Protein AF-A0AAV6HAF2-F1 (afdb_monomer)

Structure (mmCIF, N/CA/C/O backbone):
data_AF-A0AAV6HAF2-F1
#
_entry.id   AF-A0AAV6HAF2-F1
#
loop_
_atom_site.group_PDB
_atom_site.id
_atom_site.type_symbol
_atom_site.label_atom_id
_atom_site.label_alt_id
_atom_site.label_comp_id
_atom_site.label_asym_id
_atom_site.label_entity_id
_atom_site.label_seq_id
_atom_site.pdbx_PDB_ins_code
_atom_site.Cartn_x
_atom_site.Cartn_y
_atom_site.Cartn_z
_atom_site.occupancy
_atom_site.B_iso_or_equiv
_atom_site.auth_seq_id
_atom_site.auth_comp_id
_atom_site.auth_asym_id
_atom_site.auth_atom_id
_atom_site.pdbx_PDB_model_num
ATOM 1 N N . MET A 1 1 ? -21.693 -8.501 16.197 1.00 57.84 1 MET A N 1
ATOM 2 C CA . MET A 1 1 ? -21.406 -9.180 17.481 1.00 57.84 1 MET A CA 1
ATOM 3 C C . MET A 1 1 ? -19.953 -9.040 17.949 1.00 57.84 1 MET A C 1
ATOM 5 O O . MET A 1 1 ? -19.766 -8.940 19.148 1.00 57.84 1 MET A O 1
ATOM 9 N N . LEU A 1 2 ? -18.939 -8.968 17.073 1.00 64.50 2 LEU A N 1
ATOM 10 C CA . LEU A 1 2 ? -17.519 -8.949 17.490 1.00 64.50 2 LEU A CA 1
ATOM 11 C C . LEU A 1 2 ? -17.068 -7.697 18.272 1.00 64.50 2 LEU A C 1
ATOM 13 O O . LEU A 1 2 ? -16.241 -7.810 19.166 1.00 64.50 2 LEU A O 1
ATOM 17 N N . VAL A 1 3 ? -17.626 -6.519 17.975 1.00 71.56 3 VAL A N 1
ATOM 18 C CA . VAL A 1 3 ? -17.239 -5.243 18.618 1.00 71.56 3 VAL A CA 1
ATOM 19 C C . VAL A 1 3 ? -17.593 -5.198 20.114 1.00 71.56 3 VAL A C 1
ATOM 21 O O . VAL A 1 3 ? -16.895 -4.571 20.899 1.00 71.56 3 VAL A O 1
ATOM 24 N N . LEU A 1 4 ? -18.644 -5.905 20.536 1.00 71.44 4 LEU A N 1
ATOM 25 C CA . LEU A 1 4 ? -19.104 -5.883 21.930 1.00 71.44 4 LEU A CA 1
ATOM 26 C C . LEU A 1 4 ? -18.251 -6.754 22.864 1.00 71.44 4 LEU A C 1
ATOM 28 O O . LEU A 1 4 ? -18.371 -6.640 24.079 1.00 71.44 4 LEU A O 1
ATOM 32 N N . ASN A 1 5 ? -17.373 -7.602 22.316 1.00 75.94 5 ASN A N 1
ATOM 33 C CA . ASN A 1 5 ? -16.454 -8.418 23.115 1.00 75.94 5 ASN A CA 1
ATOM 34 C C . ASN A 1 5 ? -15.364 -7.586 23.807 1.00 75.94 5 ASN A C 1
ATOM 36 O O . ASN A 1 5 ? -14.731 -8.083 24.729 1.00 75.94 5 ASN A O 1
ATOM 40 N N . PHE A 1 6 ? -15.171 -6.332 23.391 1.00 67.62 6 PHE A N 1
ATOM 41 C CA . PHE A 1 6 ? -14.259 -5.389 24.041 1.00 67.62 6 PHE A CA 1
ATOM 42 C C . PHE A 1 6 ? -14.881 -4.707 25.270 1.00 67.62 6 PHE A C 1
ATOM 44 O O . PHE A 1 6 ? -14.240 -3.872 25.897 1.00 67.62 6 PHE A O 1
ATOM 51 N N . MET A 1 7 ? -16.138 -5.021 25.610 1.00 70.88 7 MET A N 1
ATOM 52 C CA . MET A 1 7 ? -16.901 -4.315 26.640 1.00 70.88 7 MET A CA 1
ATOM 53 C C . MET A 1 7 ? -17.197 -5.196 27.855 1.00 70.88 7 MET A C 1
ATOM 55 O O . MET A 1 7 ? -17.328 -6.416 27.752 1.00 70.88 7 MET A O 1
ATOM 59 N N . VAL A 1 8 ? -17.358 -4.552 29.014 1.00 71.19 8 VAL A N 1
ATOM 60 C CA . VAL A 1 8 ? -17.823 -5.200 30.249 1.00 71.19 8 VAL A CA 1
ATOM 61 C C . VAL A 1 8 ? -19.249 -5.733 30.055 1.00 71.19 8 VAL A C 1
ATOM 63 O O . VAL A 1 8 ? -20.060 -5.112 29.367 1.00 71.19 8 VAL A O 1
ATOM 66 N N . ILE A 1 9 ? -19.553 -6.877 30.678 1.00 70.44 9 ILE A N 1
ATOM 67 C CA . ILE A 1 9 ? -20.767 -7.688 30.453 1.00 70.44 9 ILE A CA 1
ATOM 68 C C . ILE A 1 9 ? -22.066 -6.863 30.495 1.00 70.44 9 ILE A C 1
ATOM 70 O O . ILE A 1 9 ? -22.847 -6.939 29.553 1.00 70.44 9 ILE A O 1
ATOM 74 N N . GLN A 1 10 ? -22.266 -6.015 31.511 1.00 68.69 10 GLN A N 1
ATOM 75 C CA . GLN A 1 10 ? -23.487 -5.194 31.631 1.00 68.69 10 GLN A CA 1
ATOM 76 C C . GLN A 1 10 ? -23.682 -4.236 30.445 1.00 68.69 10 GLN A C 1
ATOM 78 O O . GLN A 1 10 ? -24.750 -4.152 29.853 1.00 68.69 10 GLN A O 1
ATOM 83 N N . VAL A 1 11 ? -22.614 -3.549 30.042 1.00 75.69 11 VAL A N 1
ATOM 84 C CA . VAL A 1 11 ? -22.628 -2.582 28.931 1.00 75.69 11 VAL A CA 1
ATOM 85 C C . VAL A 1 11 ? -22.895 -3.279 27.600 1.00 75.69 11 VAL A C 1
ATOM 87 O O . VAL A 1 11 ? -23.544 -2.742 26.699 1.00 75.69 11 VAL A O 1
ATOM 90 N N . ARG A 1 12 ? -22.362 -4.494 27.477 1.00 81.94 12 ARG A N 1
ATOM 91 C CA . ARG A 1 12 ? -22.533 -5.346 26.312 1.00 81.94 12 ARG A CA 1
ATOM 92 C C . ARG A 1 12 ? -23.990 -5.765 26.130 1.00 81.94 12 ARG A C 1
ATOM 94 O O . ARG A 1 12 ? -24.447 -5.727 24.993 1.00 81.94 12 ARG A O 1
ATOM 101 N N . GLU A 1 13 ? -24.705 -6.142 27.186 1.00 82.56 13 GLU A N 1
ATOM 102 C CA . GLU A 1 13 ? -26.113 -6.567 27.100 1.00 82.56 13 GLU A CA 1
ATOM 103 C C . GLU A 1 13 ? -27.035 -5.425 26.641 1.00 82.56 13 GLU A C 1
ATOM 105 O O . GLU A 1 13 ? -27.839 -5.606 25.716 1.00 82.56 13 GLU A O 1
ATOM 110 N N . ASP A 1 14 ? -26.837 -4.224 27.192 1.00 81.31 14 ASP A N 1
ATOM 111 C CA . ASP A 1 14 ? -27.575 -3.016 26.802 1.00 81.31 14 ASP A CA 1
ATOM 112 C C . ASP A 1 14 ? -27.369 -2.685 25.318 1.00 81.31 14 ASP A C 1
ATOM 114 O O . ASP A 1 14 ? -28.322 -2.499 24.551 1.00 81.31 14 ASP A O 1
ATOM 118 N N . LEU A 1 15 ? -26.107 -2.647 24.882 1.00 85.06 15 LEU A N 1
ATOM 119 C CA . LEU A 1 15 ? -25.770 -2.362 23.490 1.00 85.06 15 LEU A CA 1
ATOM 120 C C . LEU A 1 15 ? -26.205 -3.487 22.551 1.00 85.06 15 LEU A C 1
ATOM 122 O O . LEU A 1 15 ? -26.597 -3.211 21.419 1.00 85.06 15 LEU A O 1
ATOM 126 N N . GLN A 1 16 ? -26.176 -4.743 22.995 1.00 87.12 16 GLN A N 1
ATOM 127 C CA . GLN A 1 16 ? -26.614 -5.884 22.197 1.00 87.12 16 GLN A CA 1
ATOM 128 C C . GLN A 1 16 ? -28.112 -5.811 21.901 1.00 87.12 16 GLN A C 1
ATOM 130 O O . GLN A 1 16 ? -28.500 -6.007 20.750 1.00 87.12 16 GLN A O 1
ATOM 135 N N . THR A 1 17 ? -28.929 -5.460 22.893 1.00 86.62 17 THR A N 1
ATOM 136 C CA . THR A 1 17 ? -30.373 -5.256 22.715 1.00 86.62 17 THR A CA 1
ATOM 137 C C . THR A 1 17 ? -30.645 -4.107 21.742 1.00 86.62 17 THR A C 1
ATOM 139 O O . THR A 1 17 ? -31.400 -4.259 20.785 1.00 86.62 17 THR A O 1
ATOM 142 N N . GLN A 1 18 ? -29.949 -2.976 21.893 1.00 82.75 18 GLN A N 1
ATOM 143 C CA . GLN A 1 18 ? -30.112 -1.836 20.982 1.00 82.75 18 GLN A CA 1
ATOM 144 C C . GLN A 1 18 ? -29.616 -2.119 19.558 1.00 82.75 18 GLN A C 1
ATOM 146 O O . GLN A 1 18 ? -30.191 -1.641 18.579 1.00 8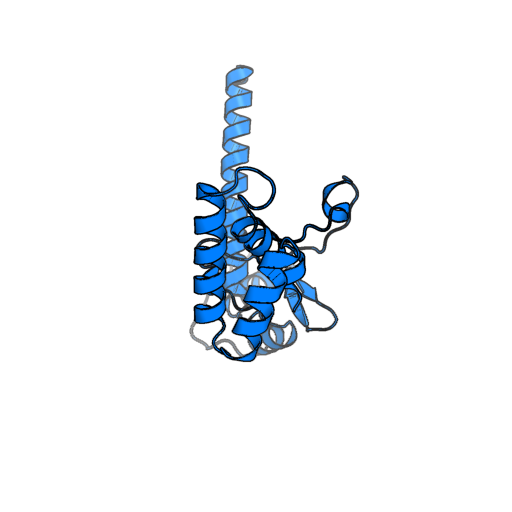2.75 18 GLN A O 1
ATOM 151 N N . PHE A 1 19 ? -28.555 -2.912 19.410 1.00 90.19 19 PHE A N 1
ATOM 152 C CA . PHE A 1 19 ? -28.040 -3.293 18.098 1.00 90.19 19 PHE A CA 1
ATOM 153 C C . PHE A 1 19 ? -28.961 -4.292 17.390 1.00 90.19 19 PHE A C 1
ATOM 155 O O . PHE A 1 19 ? -28.872 -4.408 16.170 1.00 90.19 19 PHE A O 1
ATOM 162 N N . GLN A 1 20 ? -29.854 -4.993 18.096 1.00 88.50 20 GLN A N 1
ATOM 163 C CA . GLN A 1 20 ? -30.886 -5.810 17.449 1.00 88.50 20 GLN A CA 1
ATOM 164 C C . GLN A 1 20 ? -31.951 -4.939 16.766 1.00 88.50 20 GLN A C 1
ATOM 166 O O . GLN A 1 20 ? -32.404 -5.293 15.678 1.00 88.50 20 GLN A O 1
ATOM 171 N N . SER A 1 21 ? -32.307 -3.789 17.352 1.00 90.06 21 SER A N 1
ATOM 172 C CA . SER A 1 21 ? -33.340 -2.895 16.811 1.00 90.06 21 SER A CA 1
ATOM 173 C C . SER A 1 21 ? -32.817 -1.892 15.777 1.00 90.06 21 SER A C 1
ATOM 175 O O . SER A 1 21 ? -33.454 -1.677 14.749 1.00 90.06 21 SER A O 1
ATOM 177 N N . GLU A 1 22 ? -31.661 -1.268 16.012 1.00 92.19 22 GLU A N 1
ATOM 178 C CA . GLU A 1 22 ? -31.062 -0.307 15.075 1.00 92.19 22 GLU A CA 1
ATOM 179 C C . GLU A 1 22 ? -30.178 -1.051 14.073 1.00 92.19 22 GLU A C 1
ATOM 181 O O . GLU A 1 22 ? -29.330 -1.823 14.504 1.00 92.19 22 GLU A O 1
ATOM 186 N N . LYS A 1 23 ? -30.325 -0.826 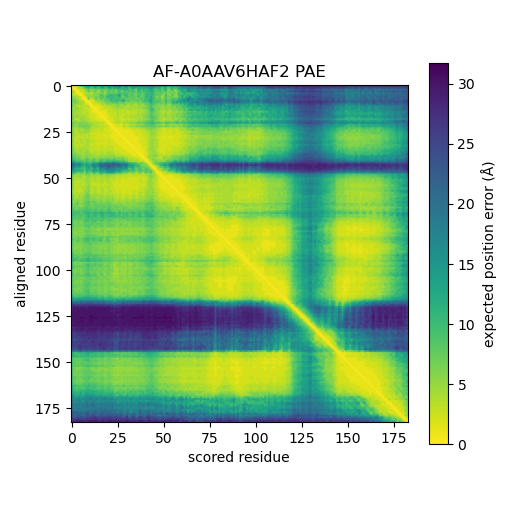12.759 1.00 91.12 23 LYS A N 1
ATOM 187 C CA . LYS A 1 23 ? -29.528 -1.491 11.702 1.00 91.12 23 LYS A CA 1
ATOM 188 C C . LYS A 1 23 ? -28.423 -0.609 11.117 1.00 91.12 23 LYS A C 1
ATOM 190 O O . LYS A 1 23 ? -27.465 -1.143 10.562 1.00 91.12 23 LYS A O 1
ATOM 195 N N . ASN A 1 24 ? -28.524 0.712 11.248 1.00 94.62 24 ASN A N 1
ATOM 196 C CA . ASN A 1 24 ? -27.570 1.662 10.689 1.00 94.62 24 ASN A CA 1
ATOM 197 C C . ASN A 1 24 ? -26.232 1.635 11.470 1.00 94.62 24 ASN A C 1
ATOM 199 O O . ASN A 1 24 ? -26.223 1.935 12.670 1.00 94.62 24 ASN A O 1
ATOM 203 N N . PRO A 1 25 ? -25.091 1.321 10.821 1.00 92.06 25 PRO A N 1
ATOM 204 C CA . PRO A 1 25 ? -23.794 1.228 11.496 1.00 92.06 25 PRO A CA 1
ATOM 205 C C . PRO A 1 25 ? -23.331 2.539 12.138 1.00 92.06 25 PRO A C 1
ATOM 207 O O . PRO A 1 25 ? -22.800 2.511 13.246 1.00 92.06 25 PRO A O 1
ATOM 210 N N . GLN A 1 26 ? -23.583 3.683 11.495 1.00 94.25 26 GLN A N 1
ATOM 211 C CA . GLN A 1 26 ? -23.203 4.996 12.020 1.00 94.25 26 GLN A CA 1
ATOM 212 C C . GLN A 1 26 ? -23.959 5.315 13.312 1.00 94.25 26 GLN A C 1
ATOM 214 O O . GLN A 1 26 ? -23.363 5.761 14.290 1.00 94.25 26 GLN A O 1
ATOM 219 N N . LYS A 1 27 ? -25.269 5.039 13.354 1.00 94.50 27 LYS A N 1
ATOM 220 C CA . LYS A 1 27 ? -26.077 5.232 14.568 1.00 94.50 27 LYS A CA 1
ATOM 221 C C . LYS A 1 27 ? -25.622 4.314 15.703 1.00 94.50 27 LYS A C 1
ATOM 223 O O . LYS A 1 27 ? -25.486 4.773 16.837 1.00 94.50 27 LYS A O 1
ATOM 228 N N . ARG A 1 28 ? -25.322 3.044 15.397 1.00 92.75 28 ARG A N 1
ATOM 229 C CA . ARG A 1 28 ? -24.747 2.089 16.362 1.00 92.75 28 ARG A CA 1
ATOM 230 C C . ARG A 1 28 ? -23.407 2.577 16.918 1.00 92.75 28 ARG A C 1
ATOM 232 O O . ARG A 1 28 ? -23.194 2.511 18.126 1.00 92.75 28 ARG A O 1
ATOM 239 N N . TRP A 1 29 ? -22.529 3.088 16.054 1.00 92.44 29 TRP A N 1
ATOM 240 C CA . TRP A 1 29 ? -21.224 3.620 16.443 1.00 92.44 29 TRP A CA 1
ATOM 241 C C . TRP A 1 29 ? -21.346 4.860 17.329 1.00 92.44 29 TRP A C 1
ATOM 243 O O . TRP A 1 29 ? -20.777 4.895 18.416 1.00 92.44 29 TRP A O 1
ATOM 253 N N . ASN A 1 30 ? -22.164 5.836 16.927 1.00 93.12 30 ASN A N 1
ATOM 254 C CA . ASN A 1 30 ? -22.400 7.047 17.713 1.00 93.12 30 ASN A CA 1
ATOM 255 C C . ASN A 1 30 ? -22.909 6.704 19.121 1.00 93.12 30 ASN A C 1
ATOM 257 O O . ASN A 1 30 ? -22.431 7.263 20.107 1.00 93.12 30 ASN A O 1
ATOM 261 N N . ARG A 1 31 ? -23.829 5.735 19.225 1.00 90.19 31 ARG A N 1
ATOM 262 C CA . ARG A 1 31 ? -24.341 5.257 20.513 1.00 90.19 31 ARG A CA 1
ATOM 263 C C . ARG A 1 31 ? -23.251 4.614 21.369 1.00 90.19 31 ARG A C 1
ATOM 265 O O . ARG A 1 31 ? -23.176 4.916 22.558 1.00 90.19 31 ARG A O 1
ATOM 272 N N . LEU A 1 32 ? -22.412 3.762 20.778 1.00 89.56 32 LEU A N 1
ATOM 273 C CA . LEU A 1 32 ? -21.264 3.166 21.464 1.00 89.56 32 LEU A CA 1
ATOM 274 C C . LEU A 1 32 ? -20.343 4.256 22.023 1.00 89.56 32 LEU A C 1
ATOM 276 O O . LEU A 1 32 ? -20.013 4.218 23.207 1.00 89.56 32 LEU A O 1
ATOM 280 N N . CYS A 1 33 ? -20.003 5.266 21.218 1.00 89.69 33 CYS A N 1
ATOM 281 C CA . CYS A 1 33 ? -19.182 6.393 21.660 1.00 89.69 33 CYS A CA 1
ATOM 282 C C . CYS A 1 33 ? -19.822 7.154 22.829 1.00 89.69 33 CYS A C 1
ATOM 284 O O . CYS A 1 33 ? -19.126 7.470 23.792 1.00 89.69 33 CYS A O 1
ATOM 286 N N . SER A 1 34 ? -21.139 7.397 22.802 1.00 89.69 34 SER A N 1
ATOM 287 C CA . SER A 1 34 ? -21.844 8.044 23.919 1.00 89.69 34 SER A CA 1
ATOM 288 C C . SER A 1 34 ? -21.778 7.223 25.209 1.00 89.69 34 SER A C 1
ATOM 290 O O . SER A 1 34 ? -21.558 7.782 26.281 1.00 89.69 34 SER A O 1
ATOM 292 N N . VAL A 1 35 ? -21.943 5.899 25.119 1.00 87.12 35 VAL A N 1
ATOM 293 C CA . VAL A 1 35 ? -21.853 4.995 26.277 1.00 87.12 35 VAL A CA 1
ATOM 294 C C . VAL A 1 35 ? -20.434 4.978 26.849 1.00 87.12 35 VAL A C 1
ATOM 296 O O . VAL A 1 35 ? -20.263 5.130 28.059 1.00 87.12 35 VAL A O 1
ATOM 299 N N . VAL A 1 36 ? -19.416 4.874 25.990 1.00 86.31 36 VAL A N 1
ATOM 300 C CA . VAL A 1 36 ? -18.003 4.947 26.397 1.00 86.31 36 VAL A CA 1
ATOM 301 C C . VAL A 1 36 ? -17.700 6.300 27.046 1.00 86.31 36 VAL A C 1
ATOM 303 O O . VAL A 1 36 ? -17.086 6.348 28.109 1.00 86.31 36 VAL A O 1
ATOM 306 N N . GLN A 1 37 ? -18.172 7.409 26.471 1.00 86.00 37 GLN A N 1
ATOM 307 C CA . GLN A 1 37 ? -17.974 8.747 27.029 1.00 86.00 37 GLN A CA 1
ATOM 308 C C . GLN A 1 37 ? -18.632 8.912 28.400 1.00 86.00 37 GLN A C 1
ATOM 310 O O . GLN A 1 37 ? -18.004 9.448 29.310 1.00 86.00 37 GLN A O 1
ATOM 315 N N . HIS A 1 38 ? -19.858 8.419 28.574 1.00 83.88 38 HIS A N 1
ATOM 316 C CA . HIS A 1 38 ? -20.524 8.437 29.872 1.00 83.88 38 HIS A CA 1
ATOM 317 C C . HIS A 1 38 ? -19.724 7.641 30.911 1.00 83.88 38 HIS A C 1
ATOM 319 O O . HIS A 1 38 ? -19.471 8.125 32.011 1.00 83.88 38 HIS A O 1
ATOM 325 N N . GLN A 1 39 ? -19.235 6.455 30.540 1.00 79.56 39 GLN A N 1
ATOM 326 C CA . GLN A 1 39 ? -18.421 5.621 31.426 1.00 79.56 39 GLN A CA 1
ATOM 327 C C . GLN A 1 39 ? -17.091 6.258 31.802 1.00 79.56 39 GLN A C 1
ATOM 329 O O . GLN A 1 39 ? -16.679 6.121 32.948 1.00 79.56 39 GLN A O 1
ATOM 334 N N . ARG A 1 40 ? -16.446 6.999 30.892 1.00 80.56 40 ARG A N 1
ATOM 335 C CA . ARG A 1 40 ? -15.230 7.767 31.208 1.00 80.56 40 ARG A CA 1
ATOM 336 C C . ARG A 1 40 ? -15.448 8.743 32.365 1.00 80.56 40 ARG A C 1
ATOM 338 O O . ARG A 1 40 ? -14.525 8.964 33.144 1.00 80.56 40 ARG A O 1
ATOM 345 N N . VAL A 1 41 ? -16.641 9.334 32.452 1.00 79.56 41 VAL A N 1
ATOM 346 C CA . VAL A 1 41 ? -16.998 10.310 33.490 1.00 79.56 41 VAL A CA 1
ATOM 347 C C . VAL A 1 41 ? -17.426 9.610 34.780 1.00 79.56 41 VAL A C 1
ATOM 349 O O . VAL A 1 41 ? -17.013 10.023 35.861 1.00 79.56 41 VAL A O 1
ATOM 352 N N . THR A 1 42 ? -18.224 8.542 34.686 1.00 75.81 42 THR A N 1
ATOM 353 C CA . THR A 1 42 ? -18.842 7.901 35.858 1.00 75.81 42 THR A CA 1
ATOM 354 C C . THR A 1 42 ? -18.024 6.769 36.481 1.00 75.81 42 THR A C 1
ATOM 356 O O . THR A 1 42 ? -18.251 6.439 37.642 1.00 75.81 42 THR A O 1
ATOM 359 N N . SER A 1 43 ? -17.081 6.154 35.759 1.00 65.44 43 SER A N 1
ATOM 360 C CA . SER A 1 43 ? -16.282 5.022 36.246 1.00 65.44 43 SER A CA 1
ATOM 361 C C . SER A 1 43 ? -14.831 5.088 35.754 1.00 65.44 43 SER A C 1
ATOM 363 O O . SER A 1 43 ? -14.543 4.996 34.564 1.00 65.44 43 SER A O 1
ATOM 365 N N . LYS A 1 44 ? -13.872 5.206 36.684 1.00 58.41 44 LYS A N 1
ATOM 366 C CA . LYS A 1 44 ? -12.434 5.327 36.362 1.00 58.41 44 LYS A CA 1
ATOM 367 C C . LYS A 1 44 ? -11.738 4.008 35.992 1.00 58.41 44 LYS A C 1
ATOM 369 O O . LYS A 1 44 ? -10.556 4.041 35.659 1.00 58.41 44 LYS A O 1
ATOM 374 N N . LYS A 1 45 ? -12.400 2.847 36.065 1.00 60.66 45 LYS A N 1
ATOM 375 C CA . LYS A 1 45 ? -11.751 1.542 35.829 1.00 60.66 45 LYS A CA 1
ATOM 376 C C . LYS A 1 45 ? -12.354 0.805 34.628 1.00 60.66 45 LYS A C 1
ATOM 378 O O . LYS A 1 45 ? -13.538 0.498 34.624 1.00 60.66 45 LYS A O 1
ATOM 383 N N . GLY A 1 46 ? -11.505 0.478 33.648 1.00 59.88 46 GLY A N 1
ATOM 384 C CA . GLY A 1 46 ? -11.718 -0.620 32.690 1.00 59.88 46 GLY A CA 1
ATOM 385 C C . GLY A 1 46 ? -12.306 -0.292 31.311 1.00 59.88 46 GLY A C 1
ATOM 386 O O . GLY A 1 46 ? -12.244 -1.151 30.443 1.00 59.88 46 GLY A O 1
ATOM 387 N N . CYS A 1 47 ? -12.844 0.910 31.064 1.00 64.94 47 CYS A N 1
ATOM 388 C CA . CYS A 1 47 ? -13.527 1.217 29.787 1.00 64.94 47 CYS A CA 1
ATOM 389 C C . CYS A 1 47 ? -13.108 2.540 29.126 1.00 64.94 47 CYS A C 1
ATOM 391 O O . CYS A 1 47 ? -13.779 3.027 28.218 1.00 64.94 47 CYS A O 1
ATOM 393 N N . GLN A 1 48 ? -12.001 3.149 29.564 1.00 75.12 48 GLN A N 1
ATOM 394 C CA . GLN A 1 48 ? -11.663 4.514 29.157 1.00 75.12 48 GLN A CA 1
ATOM 395 C C . GLN A 1 48 ? -11.270 4.639 27.677 1.00 75.12 48 GLN A C 1
ATOM 397 O O . GLN A 1 48 ? -11.406 5.725 27.126 1.00 75.12 48 GLN A O 1
ATOM 402 N N . TYR A 1 49 ? -10.806 3.583 27.007 1.00 84.12 49 TYR A N 1
ATOM 403 C CA . TYR A 1 49 ? -10.266 3.684 25.640 1.00 84.12 49 TYR A CA 1
ATOM 404 C C . TYR A 1 49 ? -10.845 2.663 24.658 1.00 84.12 49 TYR A C 1
ATOM 406 O O . TYR A 1 49 ? -10.287 2.483 23.583 1.00 84.12 49 TYR A O 1
ATOM 414 N N . ILE A 1 50 ? -11.977 2.038 24.992 1.00 85.69 50 ILE A N 1
ATOM 415 C CA . ILE A 1 50 ? -12.583 0.971 24.178 1.00 85.69 50 ILE A CA 1
ATOM 416 C C . ILE A 1 50 ? -12.881 1.428 22.742 1.00 85.69 50 ILE A C 1
ATOM 418 O O . ILE A 1 50 ? -12.611 0.702 21.794 1.00 85.69 50 ILE A O 1
ATOM 422 N N . ASP A 1 51 ? -13.407 2.640 22.563 1.00 87.75 51 ASP A N 1
ATOM 423 C CA . ASP A 1 51 ? -13.615 3.258 21.246 1.00 87.75 51 ASP A CA 1
ATOM 424 C C . ASP A 1 51 ? -12.315 3.295 20.420 1.00 87.75 51 ASP A C 1
ATOM 426 O O . ASP A 1 51 ? -12.305 2.879 19.262 1.00 87.75 51 ASP A O 1
ATOM 430 N N . LYS A 1 52 ? -11.202 3.713 21.032 1.00 89.75 52 LYS A N 1
ATOM 431 C CA . LYS A 1 52 ? -9.879 3.758 20.390 1.00 89.75 52 LYS A CA 1
ATOM 432 C C . LYS A 1 52 ? -9.313 2.365 20.129 1.00 89.75 52 LYS A C 1
ATOM 434 O O . LYS A 1 52 ? -8.741 2.141 19.070 1.00 89.75 52 LYS A O 1
ATOM 439 N N . GLU A 1 53 ? -9.476 1.430 21.060 1.00 89.50 53 GLU A N 1
ATOM 440 C CA . GLU A 1 53 ? -9.047 0.036 20.895 1.00 89.50 53 GLU A CA 1
ATOM 441 C C . GLU A 1 53 ? -9.780 -0.634 19.732 1.00 89.50 53 GLU A C 1
ATOM 443 O O . GLU A 1 53 ? -9.152 -1.313 18.921 1.00 89.50 53 GLU A O 1
ATOM 448 N N . ILE A 1 54 ? -11.085 -0.376 19.582 1.00 90.31 54 ILE A N 1
ATOM 449 C CA . ILE A 1 54 ? -11.860 -0.830 18.425 1.00 90.31 54 ILE A CA 1
ATOM 450 C C . ILE A 1 54 ? -11.306 -0.199 17.143 1.00 90.31 54 ILE A C 1
ATOM 452 O O . ILE A 1 54 ? -11.048 -0.917 16.181 1.00 90.31 54 ILE A O 1
ATOM 456 N N . MET A 1 55 ? -11.073 1.117 17.115 1.00 92.31 55 MET A N 1
ATOM 457 C CA . MET A 1 55 ? -10.497 1.775 15.935 1.00 92.31 55 MET A CA 1
ATOM 458 C C . MET A 1 55 ? -9.139 1.173 15.555 1.00 92.31 55 MET A C 1
ATOM 460 O O . MET A 1 55 ? -8.910 0.881 14.386 1.00 92.31 55 MET A O 1
ATOM 464 N N . LEU A 1 56 ? -8.260 0.922 16.527 1.00 93.56 56 LEU A N 1
ATOM 465 C CA . LEU A 1 56 ? -6.962 0.296 16.277 1.00 93.56 56 LEU A CA 1
ATOM 466 C C . LEU A 1 56 ? -7.117 -1.140 15.768 1.00 93.56 56 LEU A C 1
ATOM 468 O O . LEU A 1 56 ? -6.504 -1.504 14.773 1.00 93.56 56 LEU A O 1
ATOM 472 N N . GLN A 1 57 ? -7.978 -1.948 16.381 1.00 91.56 57 GLN A N 1
ATOM 473 C CA . GLN A 1 57 ? -8.169 -3.341 15.976 1.00 91.56 57 GLN A CA 1
ATOM 474 C C . GLN A 1 57 ? -8.645 -3.490 14.520 1.00 91.56 57 GLN A C 1
ATOM 476 O O . GLN A 1 57 ? -8.303 -4.479 13.859 1.00 91.56 57 GLN A O 1
ATOM 481 N N . TYR A 1 58 ? -9.465 -2.548 14.043 1.00 91.75 58 TYR A N 1
ATOM 482 C CA . TYR A 1 58 ? -10.051 -2.590 12.702 1.00 91.75 58 TYR A CA 1
ATOM 483 C C . TYR A 1 58 ? -9.255 -1.797 11.659 1.00 91.75 58 TYR A C 1
ATOM 485 O O . TYR A 1 58 ? -9.240 -2.209 10.502 1.00 91.75 58 TYR A O 1
ATOM 493 N N . CYS A 1 59 ? -8.598 -0.699 12.041 1.00 95.31 59 CYS A N 1
ATOM 494 C CA . CYS A 1 59 ? -7.959 0.220 11.093 1.00 95.31 59 CYS A CA 1
ATOM 495 C C . CYS A 1 59 ? -6.427 0.238 11.173 1.00 95.31 59 CYS A C 1
ATOM 497 O O . CYS A 1 59 ? -5.786 0.715 10.239 1.00 95.31 59 CYS A O 1
ATOM 499 N N . TYR A 1 60 ? -5.815 -0.241 12.261 1.00 96.00 60 TYR A N 1
ATOM 500 C CA . TYR A 1 60 ? -4.356 -0.245 12.378 1.00 96.00 60 TYR A CA 1
ATOM 501 C C . TYR A 1 60 ? -3.741 -1.343 11.489 1.00 96.00 60 TYR A C 1
ATOM 503 O O . TYR A 1 60 ? -4.253 -2.470 11.466 1.00 96.00 60 TYR A O 1
ATOM 511 N N . PRO A 1 61 ? -2.638 -1.062 10.766 1.00 95.69 61 PRO A N 1
ATOM 512 C CA . PRO A 1 61 ? -2.002 -2.043 9.896 1.00 95.69 61 PRO A CA 1
ATOM 513 C 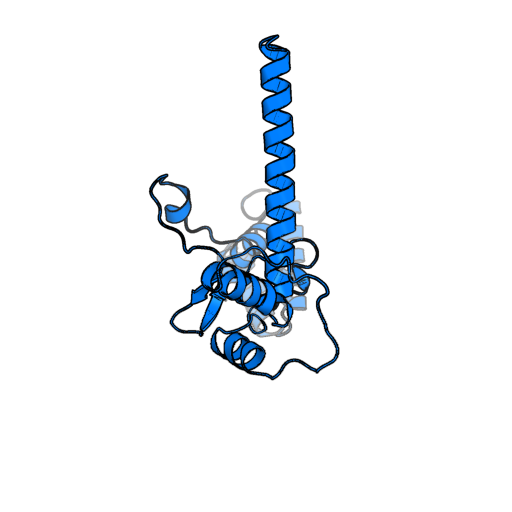C . PRO A 1 61 ? -1.471 -3.240 10.692 1.00 95.69 61 PRO A C 1
ATOM 515 O O . PRO A 1 61 ? -0.770 -3.099 11.695 1.00 95.69 61 PRO A O 1
ATOM 518 N N . ARG A 1 62 ? -1.771 -4.449 10.213 1.00 95.56 62 ARG A N 1
ATOM 519 C CA . ARG A 1 62 ? -1.216 -5.688 10.769 1.00 95.56 62 ARG A CA 1
ATOM 520 C C . ARG A 1 62 ? 0.152 -5.933 10.148 1.00 95.56 62 ARG A C 1
ATOM 522 O O . ARG A 1 62 ? 0.242 -6.268 8.972 1.00 95.56 62 ARG A O 1
ATOM 529 N N . LEU A 1 63 ? 1.202 -5.747 10.938 1.00 94.44 63 LEU A N 1
ATOM 530 C CA . LEU A 1 63 ? 2.578 -5.921 10.482 1.00 94.44 63 LEU A CA 1
ATOM 531 C C . LEU A 1 63 ? 2.971 -7.401 10.520 1.00 94.44 63 LEU A C 1
ATOM 533 O O . LEU A 1 63 ? 2.859 -8.049 11.563 1.00 94.44 63 LEU A O 1
ATOM 537 N N . ASP A 1 64 ? 3.474 -7.924 9.402 1.00 94.12 64 ASP A N 1
ATOM 538 C CA . ASP A 1 64 ? 4.154 -9.218 9.399 1.00 94.12 64 ASP A CA 1
ATOM 539 C C . ASP A 1 64 ? 5.546 -9.041 10.006 1.00 94.12 64 ASP A C 1
ATOM 541 O O . ASP A 1 64 ? 6.494 -8.616 9.355 1.00 94.12 64 ASP A O 1
ATOM 545 N N . VAL A 1 65 ? 5.669 -9.344 11.295 1.00 93.50 65 VAL A N 1
ATOM 546 C CA . VAL A 1 65 ? 6.900 -9.090 12.048 1.00 93.50 65 VAL A CA 1
ATOM 547 C C . VAL A 1 65 ? 8.117 -9.838 11.485 1.00 93.50 65 VAL A C 1
ATOM 549 O O . VAL A 1 65 ? 9.254 -9.409 11.683 1.00 93.50 65 VAL A O 1
ATOM 552 N N . ASN A 1 66 ? 7.914 -10.961 10.791 1.00 92.94 66 ASN A N 1
ATOM 553 C CA . ASN A 1 66 ? 9.019 -11.785 10.309 1.00 92.94 66 ASN A CA 1
ATOM 554 C C . ASN A 1 66 ? 9.739 -11.146 9.117 1.00 92.94 66 ASN A C 1
ATOM 556 O O . ASN A 1 66 ? 10.926 -11.411 8.930 1.00 92.94 66 ASN A O 1
ATOM 560 N N . VAL A 1 67 ? 9.066 -10.258 8.375 1.00 93.38 67 VAL A N 1
ATOM 561 C CA . VAL A 1 67 ? 9.668 -9.562 7.227 1.00 93.38 67 VAL A CA 1
ATOM 562 C C . VAL A 1 67 ? 10.614 -8.433 7.644 1.00 93.38 67 VAL A C 1
ATOM 564 O O . VAL A 1 67 ? 11.425 -7.989 6.839 1.00 93.38 67 VAL A O 1
ATOM 567 N N . SER A 1 68 ? 10.534 -7.974 8.900 1.00 92.56 68 SER A N 1
ATOM 568 C CA . SER A 1 68 ? 11.315 -6.834 9.413 1.00 92.56 68 SER A CA 1
ATOM 569 C C . SER A 1 68 ? 12.353 -7.202 10.479 1.00 92.56 68 SER A C 1
ATOM 571 O O . SER A 1 68 ? 13.131 -6.345 10.886 1.00 92.56 68 SER A O 1
ATOM 573 N N . LYS A 1 69 ? 12.379 -8.452 10.961 1.00 94.06 69 LYS A N 1
ATOM 574 C CA . LYS A 1 69 ? 13.301 -8.897 12.026 1.00 94.06 69 LYS A CA 1
ATOM 575 C C . LYS A 1 69 ? 14.686 -9.302 11.522 1.00 94.06 69 LYS A C 1
ATOM 577 O O . LYS A 1 69 ? 15.675 -9.080 12.213 1.00 94.06 69 LYS A O 1
ATOM 582 N N . GLY A 1 70 ? 14.748 -9.975 10.375 1.00 91.50 70 GLY A N 1
ATOM 583 C CA . GLY A 1 70 ? 15.976 -10.573 9.855 1.00 91.50 70 GLY A CA 1
ATOM 584 C C . GLY A 1 70 ? 16.587 -9.748 8.730 1.00 91.50 70 GLY A C 1
ATOM 585 O O . GLY A 1 70 ? 15.895 -9.386 7.787 1.00 91.50 70 GLY A O 1
ATOM 586 N N . VAL A 1 71 ? 17.902 -9.529 8.780 1.00 93.31 71 VAL A N 1
ATOM 587 C CA . VAL A 1 71 ? 18.646 -8.825 7.715 1.00 93.31 71 VAL A CA 1
ATOM 588 C C . VAL A 1 71 ? 18.742 -9.619 6.405 1.00 93.31 71 VAL A C 1
ATOM 590 O O . VAL A 1 71 ? 18.967 -9.036 5.353 1.00 93.31 71 VAL A O 1
ATOM 593 N N . ASN A 1 72 ? 18.527 -10.939 6.457 1.00 94.69 72 ASN A N 1
ATOM 594 C CA . ASN A 1 72 ? 18.603 -11.846 5.303 1.00 94.69 72 ASN A CA 1
ATOM 595 C C . ASN A 1 72 ? 17.225 -12.156 4.689 1.00 94.69 72 ASN A C 1
ATOM 597 O O . ASN A 1 72 ? 17.076 -13.139 3.964 1.00 94.69 72 ASN A O 1
ATOM 601 N N . HIS A 1 73 ? 16.190 -11.386 5.034 1.00 93.81 73 HIS A N 1
ATOM 602 C CA . HIS A 1 73 ? 14.848 -11.623 4.515 1.00 93.81 73 HIS A CA 1
ATOM 603 C C . HIS A 1 73 ? 14.764 -11.240 3.030 1.00 93.81 73 HIS A C 1
ATOM 605 O O . HIS A 1 73 ? 15.123 -10.130 2.643 1.00 93.81 73 HIS A O 1
ATOM 611 N N . LEU A 1 74 ? 14.275 -12.161 2.196 1.00 95.19 74 LEU A N 1
ATOM 612 C CA . LEU A 1 74 ? 14.090 -11.914 0.769 1.00 95.19 74 LEU A CA 1
ATOM 613 C C . LEU A 1 74 ? 12.716 -11.290 0.530 1.00 95.19 74 LEU A C 1
ATOM 615 O O . LEU A 1 74 ? 11.688 -11.902 0.814 1.00 95.19 74 LEU A O 1
ATOM 619 N N . LEU A 1 75 ? 12.711 -10.086 -0.036 1.00 95.19 75 LEU A N 1
ATOM 620 C CA . LEU A 1 75 ? 11.502 -9.396 -0.471 1.00 95.19 75 LEU A CA 1
ATOM 621 C C . LEU A 1 75 ? 11.395 -9.406 -1.991 1.00 95.19 75 LEU A C 1
ATOM 623 O O . LEU A 1 75 ? 12.381 -9.527 -2.718 1.00 95.19 75 LEU A O 1
ATOM 627 N N . LYS A 1 76 ? 10.163 -9.262 -2.475 1.00 96.00 76 LYS A N 1
ATOM 628 C CA . LYS A 1 76 ? 9.895 -9.132 -3.904 1.00 96.00 76 LYS A CA 1
ATOM 629 C C . LYS A 1 76 ? 10.561 -7.864 -4.449 1.00 96.00 76 LYS A C 1
ATOM 631 O O . LYS A 1 76 ? 10.400 -6.792 -3.873 1.00 96.00 76 LYS A O 1
ATOM 636 N N . SER A 1 77 ? 11.237 -7.987 -5.590 1.00 97.38 77 SER A N 1
ATOM 637 C CA . SER A 1 77 ? 11.818 -6.836 -6.284 1.00 97.38 77 SER A CA 1
ATOM 638 C C . SER A 1 77 ? 10.723 -5.891 -6.807 1.00 97.38 77 SER A C 1
ATOM 640 O O . SER A 1 77 ? 9.713 -6.376 -7.341 1.00 97.38 77 SER A O 1
ATOM 642 N N . PRO A 1 78 ? 10.912 -4.561 -6.739 1.00 96.44 78 PRO A N 1
ATOM 643 C CA . PRO A 1 78 ? 10.100 -3.615 -7.498 1.00 96.44 78 PRO A CA 1
ATOM 644 C C . PRO A 1 78 ? 10.044 -4.001 -8.982 1.00 96.44 78 PRO A C 1
ATOM 646 O O . PRO A 1 78 ? 10.967 -4.626 -9.506 1.00 96.44 78 PRO A O 1
ATOM 649 N N . PHE A 1 79 ? 8.933 -3.670 -9.638 1.00 97.25 79 PHE A N 1
ATOM 650 C CA . PHE A 1 79 ? 8.626 -3.993 -11.037 1.00 97.25 79 PHE A CA 1
ATOM 651 C C . PHE A 1 79 ? 8.523 -5.491 -11.380 1.00 97.25 79 PHE A C 1
ATOM 653 O O . PHE A 1 79 ? 8.298 -5.844 -12.535 1.00 97.25 79 PHE A O 1
ATOM 660 N N . SER A 1 80 ? 8.581 -6.393 -10.392 1.00 98.06 80 SER A N 1
ATOM 661 C CA . SER A 1 80 ? 8.324 -7.823 -10.622 1.00 98.06 80 SER A CA 1
ATOM 662 C C . SER A 1 80 ? 6.868 -8.082 -11.013 1.00 98.06 80 SER A C 1
ATOM 664 O O . SER A 1 80 ? 5.947 -7.512 -10.416 1.00 98.06 80 SER A O 1
ATOM 666 N N . VAL A 1 81 ? 6.646 -9.020 -11.935 1.00 98.00 81 VAL A N 1
ATOM 667 C CA . VAL A 1 81 ? 5.311 -9.507 -12.313 1.00 98.00 81 VAL A CA 1
ATOM 668 C C . VAL A 1 81 ? 4.770 -10.450 -11.235 1.00 98.00 81 VAL A C 1
ATOM 670 O O . VAL A 1 81 ? 5.430 -11.411 -10.839 1.00 98.00 81 VAL A O 1
ATOM 673 N N . HIS A 1 82 ? 3.551 -10.214 -10.753 1.00 97.50 82 HIS A N 1
ATOM 674 C CA . HIS A 1 82 ? 2.884 -11.146 -9.849 1.00 97.50 82 HIS A CA 1
ATOM 675 C C . HIS A 1 82 ? 2.339 -12.358 -10.633 1.00 97.50 82 HIS A C 1
ATOM 677 O O . HIS A 1 82 ? 1.450 -12.183 -11.467 1.00 97.50 82 HIS A O 1
ATOM 683 N N . PRO A 1 83 ? 2.759 -13.603 -10.335 1.00 96.94 83 PRO A N 1
ATOM 684 C CA . PRO A 1 83 ? 2.512 -14.755 -11.211 1.00 96.94 83 PRO A CA 1
ATOM 685 C C . PRO A 1 83 ? 1.026 -15.082 -11.405 1.00 96.94 83 PRO A C 1
ATOM 687 O O . PRO A 1 83 ? 0.621 -15.496 -12.482 1.00 96.94 83 PRO A O 1
ATOM 690 N N . LYS A 1 84 ? 0.194 -14.871 -10.376 1.00 96.56 84 LYS A N 1
ATOM 691 C CA . LYS A 1 84 ? -1.246 -15.183 -10.450 1.00 96.56 84 LYS A CA 1
ATOM 692 C C . LYS A 1 84 ? -2.101 -14.090 -11.093 1.00 96.56 84 LYS A C 1
ATOM 694 O O . LYS A 1 84 ? -3.180 -14.391 -11.578 1.00 96.56 84 LYS A O 1
ATOM 699 N N . THR A 1 85 ? -1.675 -12.829 -11.025 1.00 97.00 85 THR A N 1
ATOM 700 C CA . THR A 1 85 ? -2.507 -11.684 -11.448 1.00 97.00 85 THR A CA 1
ATOM 701 C C . THR A 1 85 ? -1.957 -11.000 -12.691 1.00 97.00 85 THR A C 1
ATOM 703 O O . THR A 1 85 ? -2.642 -10.171 -13.276 1.00 97.00 85 THR A O 1
ATOM 706 N N . GLY A 1 86 ? -0.707 -11.286 -13.068 1.00 97.38 86 GLY A N 1
ATOM 707 C CA . GLY A 1 86 ? 0.002 -10.601 -14.143 1.00 97.38 86 GLY A CA 1
ATOM 708 C C . GLY A 1 86 ? 0.327 -9.135 -13.846 1.00 97.38 86 GLY A C 1
ATOM 709 O O . GLY A 1 86 ? 0.962 -8.497 -14.679 1.00 97.38 86 GLY A O 1
ATOM 710 N N . ARG A 1 87 ? -0.085 -8.584 -12.694 1.00 98.19 87 ARG A N 1
ATOM 711 C CA . ARG A 1 87 ? 0.136 -7.175 -12.334 1.00 98.19 87 ARG A CA 1
ATOM 712 C C . ARG A 1 87 ? 1.597 -6.910 -12.005 1.00 98.19 87 ARG A C 1
ATOM 714 O O . ARG A 1 87 ? 2.251 -7.735 -11.359 1.00 98.19 87 ARG A O 1
ATOM 721 N N . ILE A 1 88 ? 2.082 -5.745 -12.414 1.00 97.81 88 ILE A N 1
ATOM 722 C CA . ILE A 1 88 ? 3.426 -5.272 -12.089 1.00 97.81 88 ILE A CA 1
ATOM 723 C C . ILE A 1 88 ? 3.465 -4.746 -10.649 1.00 97.81 88 ILE A C 1
ATOM 725 O O . ILE A 1 88 ? 2.556 -4.054 -10.202 1.00 97.81 88 ILE A O 1
ATOM 729 N N . SER A 1 89 ? 4.526 -5.062 -9.904 1.00 97.88 89 SER A N 1
ATOM 730 C CA . SER A 1 89 ? 4.742 -4.536 -8.546 1.00 97.88 89 SER A CA 1
ATOM 731 C C . SER A 1 89 ? 5.277 -3.103 -8.617 1.00 97.88 89 SER A C 1
ATOM 733 O O . SER A 1 89 ? 6.484 -2.880 -8.558 1.00 97.88 89 SER A O 1
ATOM 735 N N . VAL A 1 90 ? 4.378 -2.146 -8.829 1.00 97.44 90 VAL A N 1
ATOM 736 C CA . VAL A 1 90 ? 4.716 -0.742 -9.091 1.00 97.44 90 VAL A CA 1
ATOM 737 C C . VAL A 1 90 ? 4.980 0.064 -7.809 1.00 97.44 90 VAL A C 1
ATOM 739 O O . VAL A 1 90 ? 4.347 -0.200 -6.784 1.00 97.44 90 VAL A O 1
ATOM 742 N N . PRO A 1 91 ? 5.883 1.061 -7.844 1.00 96.88 91 PRO A N 1
ATOM 743 C CA . PRO A 1 91 ? 5.990 2.071 -6.794 1.00 96.88 91 PRO A CA 1
ATOM 744 C C . PRO A 1 91 ? 4.688 2.862 -6.641 1.00 96.88 91 PRO A C 1
ATOM 746 O O . PRO A 1 91 ? 4.011 3.143 -7.629 1.00 96.88 91 PRO A O 1
ATOM 749 N N . ILE A 1 92 ? 4.363 3.232 -5.404 1.00 95.94 92 ILE A N 1
ATOM 750 C CA . ILE A 1 92 ? 3.161 3.999 -5.060 1.00 95.94 92 ILE A CA 1
ATOM 751 C C . ILE A 1 92 ? 3.587 5.418 -4.696 1.00 95.94 92 ILE A C 1
ATOM 753 O O . ILE A 1 92 ? 4.518 5.602 -3.908 1.00 95.94 92 ILE A O 1
ATOM 757 N N . ASP A 1 93 ? 2.910 6.405 -5.273 1.00 94.00 93 ASP A N 1
ATOM 758 C CA . ASP A 1 93 ? 3.097 7.802 -4.909 1.00 94.00 93 ASP A CA 1
ATOM 759 C C . ASP A 1 93 ? 2.378 8.116 -3.592 1.00 94.00 93 ASP A C 1
ATOM 761 O O . ASP A 1 93 ? 1.204 7.794 -3.424 1.00 94.00 93 ASP A O 1
ATOM 765 N N . LEU A 1 94 ? 3.081 8.752 -2.657 1.00 93.12 94 LEU A N 1
ATOM 766 C CA . LEU A 1 94 ? 2.504 9.166 -1.379 1.00 93.12 94 LEU A CA 1
ATOM 767 C C . LEU A 1 94 ? 1.663 10.442 -1.510 1.00 93.12 94 LEU A C 1
ATOM 769 O O . LEU A 1 94 ? 0.787 10.662 -0.679 1.00 93.12 94 LEU A O 1
ATOM 773 N N . GLU A 1 95 ? 1.913 11.268 -2.531 1.00 92.81 95 GLU A N 1
ATOM 774 C CA . GLU A 1 95 ? 1.140 12.493 -2.795 1.00 92.81 95 GLU A CA 1
ATOM 775 C C . GLU A 1 95 ? -0.254 12.175 -3.360 1.00 92.81 95 GLU A C 1
ATOM 777 O O . GLU A 1 95 ? -1.205 12.915 -3.122 1.00 92.81 95 GLU A O 1
ATOM 782 N N . GLU A 1 96 ? -0.385 11.041 -4.051 1.00 90.25 96 GLU A N 1
ATOM 783 C CA . GLU A 1 96 ? -1.612 10.572 -4.707 1.00 90.25 96 GLU A CA 1
ATOM 784 C C . GLU A 1 96 ? -2.101 9.236 -4.107 1.00 90.25 96 GLU A C 1
ATOM 786 O O . GLU A 1 96 ? -2.706 8.407 -4.782 1.00 90.25 96 GLU A O 1
ATOM 791 N N . LEU A 1 97 ? -1.829 8.989 -2.819 1.00 94.06 97 LEU A N 1
ATOM 792 C CA . LEU A 1 97 ? -2.117 7.696 -2.185 1.00 94.06 97 LEU A CA 1
ATOM 793 C C . LEU A 1 97 ? -3.615 7.350 -2.179 1.00 94.06 97 LEU A C 1
ATOM 795 O O . LEU A 1 97 ? -3.979 6.200 -2.417 1.00 94.06 97 LEU A O 1
ATOM 799 N N . ASP A 1 98 ? -4.480 8.337 -1.932 1.00 95.81 98 ASP A N 1
ATOM 800 C CA . ASP A 1 98 ? -5.934 8.137 -1.848 1.00 95.81 98 ASP A CA 1
ATOM 801 C C . ASP A 1 98 ? -6.573 7.781 -3.203 1.00 95.81 98 ASP A C 1
ATOM 803 O O . ASP A 1 98 ? -7.670 7.223 -3.236 1.00 95.81 98 ASP A O 1
ATOM 807 N N . SER A 1 99 ? -5.901 8.082 -4.322 1.00 94.44 99 SER A N 1
ATOM 808 C CA . SER A 1 99 ? -6.357 7.738 -5.676 1.00 94.44 99 SER A CA 1
ATOM 809 C C . SER A 1 99 ? -5.732 6.446 -6.214 1.00 94.44 99 SER A C 1
ATOM 811 O O . SER A 1 99 ? -6.066 6.020 -7.322 1.00 94.44 99 SER A O 1
ATOM 813 N N . PHE A 1 100 ? -4.842 5.798 -5.453 1.00 96.00 100 PHE A N 1
ATOM 814 C CA . PHE A 1 100 ? -4.211 4.553 -5.875 1.00 96.00 100 PHE A CA 1
ATOM 815 C C . PHE A 1 100 ? -5.213 3.391 -5.883 1.00 96.00 100 PHE A C 1
ATOM 817 O O . PHE A 1 100 ? -5.663 2.925 -4.835 1.00 96.00 100 PHE A O 1
ATOM 824 N N . ASP A 1 101 ? -5.493 2.861 -7.076 1.00 95.62 101 ASP A N 1
ATOM 825 C CA . ASP A 1 101 ? -6.329 1.676 -7.255 1.00 95.62 101 ASP A CA 1
ATOM 826 C C . ASP A 1 101 ? -5.475 0.428 -7.586 1.00 95.62 101 ASP A C 1
ATOM 828 O O . ASP A 1 101 ? -4.851 0.361 -8.653 1.00 95.62 101 ASP A O 1
ATOM 832 N N . PRO A 1 102 ? -5.450 -0.609 -6.721 1.00 94.62 102 PRO A N 1
ATOM 833 C CA . PRO A 1 102 ? -4.714 -1.849 -6.975 1.00 94.62 102 PRO A CA 1
ATOM 834 C C . PRO A 1 102 ? -5.267 -2.690 -8.142 1.00 94.62 102 PRO A C 1
ATOM 836 O O . PRO A 1 102 ? -4.610 -3.657 -8.557 1.00 94.62 102 PRO A O 1
ATOM 839 N N . PHE A 1 103 ? -6.471 -2.394 -8.640 1.00 94.88 103 PHE A N 1
ATOM 840 C CA . PHE A 1 103 ? -7.086 -3.056 -9.793 1.00 94.88 103 PHE A CA 1
ATOM 841 C C . PHE A 1 103 ? -6.674 -2.425 -11.125 1.00 94.88 103 PHE A C 1
ATOM 843 O O . PHE A 1 103 ? -6.563 -3.162 -12.104 1.00 94.88 103 PHE A O 1
ATOM 850 N N . GLU A 1 104 ? -6.323 -1.137 -11.117 1.00 94.88 104 GLU A N 1
ATOM 851 C CA . GLU A 1 104 ? -5.868 -0.363 -12.284 1.00 94.88 104 GLU A CA 1
ATOM 852 C C . GLU A 1 104 ? -4.349 -0.444 -12.519 1.00 94.88 104 GLU A C 1
ATOM 854 O O . GLU A 1 104 ? -3.810 0.131 -13.466 1.00 94.88 104 GLU A O 1
ATOM 859 N N . VAL A 1 105 ? -3.621 -1.162 -11.659 1.00 96.94 105 VAL A N 1
ATOM 860 C CA . VAL A 1 105 ? -2.187 -1.418 -11.848 1.00 96.94 105 VAL A CA 1
ATOM 861 C C . VAL A 1 105 ? -1.973 -2.236 -13.131 1.00 96.94 105 VAL A C 1
ATOM 863 O O . VAL A 1 105 ? -2.589 -3.300 -13.281 1.00 96.94 105 VAL A O 1
ATOM 866 N N . PRO A 1 106 ? -1.065 -1.808 -14.033 1.00 97.19 106 PRO A N 1
ATOM 867 C CA . PRO A 1 106 ? -0.905 -2.429 -15.336 1.00 97.19 106 PRO A CA 1
ATOM 868 C C . PRO A 1 106 ? -0.453 -3.881 -15.215 1.00 97.19 106 PRO A C 1
ATOM 870 O O . PRO A 1 106 ? 0.328 -4.264 -14.334 1.00 97.19 106 PRO A O 1
ATOM 873 N N . THR A 1 107 ? -0.960 -4.703 -16.128 1.00 98.06 107 THR A N 1
ATOM 874 C CA . THR A 1 107 ? -0.544 -6.098 -16.262 1.00 98.06 107 THR A CA 1
ATOM 875 C C . THR A 1 107 ? 0.554 -6.223 -17.305 1.00 98.06 107 THR A C 1
ATOM 877 O O . THR A 1 107 ? 0.636 -5.421 -18.231 1.00 98.06 107 THR A O 1
ATOM 880 N N . ILE A 1 108 ? 1.375 -7.266 -17.195 1.00 96.94 108 ILE A N 1
ATOM 881 C CA . ILE A 1 108 ? 2.401 -7.568 -18.196 1.00 96.94 108 ILE A CA 1
ATOM 882 C C . ILE A 1 108 ? 1.802 -7.705 -19.600 1.00 96.94 108 ILE A C 1
ATOM 884 O O . ILE A 1 108 ? 2.367 -7.195 -20.557 1.00 96.94 108 ILE A O 1
ATOM 888 N N . ARG A 1 109 ? 0.616 -8.318 -19.710 1.00 96.31 109 ARG A N 1
ATOM 889 C CA . ARG A 1 109 ? -0.096 -8.470 -20.979 1.00 96.31 109 ARG A CA 1
ATOM 890 C C . ARG A 1 109 ? -0.478 -7.116 -21.575 1.00 96.31 109 ARG A C 1
ATOM 892 O O . ARG A 1 109 ? -0.210 -6.898 -22.747 1.00 96.31 109 ARG A O 1
ATOM 899 N N . LEU A 1 110 ? -1.054 -6.223 -20.766 1.00 96.19 110 LEU A N 1
ATOM 900 C CA . LEU A 1 110 ? -1.406 -4.871 -21.204 1.00 96.19 110 LEU A CA 1
ATOM 901 C C . LEU A 1 110 ? -0.172 -4.119 -21.715 1.00 96.19 110 LEU A C 1
ATOM 903 O O . LEU A 1 110 ? -0.215 -3.533 -22.788 1.00 96.19 110 LEU A O 1
ATOM 907 N N . ILE A 1 111 ? 0.936 -4.177 -20.973 1.00 95.06 111 ILE A N 1
ATOM 908 C CA . ILE A 1 111 ? 2.176 -3.494 -21.357 1.00 95.06 111 ILE A CA 1
ATOM 909 C C . ILE A 1 111 ? 2.712 -4.053 -22.682 1.00 95.06 111 ILE A C 1
ATOM 911 O O . ILE A 1 111 ? 3.100 -3.278 -23.548 1.00 95.06 111 ILE A O 1
ATOM 915 N N . CYS A 1 112 ? 2.701 -5.375 -22.878 1.00 93.56 112 CYS A N 1
ATOM 916 C CA . CYS A 1 112 ? 3.078 -5.979 -24.159 1.00 93.56 112 CYS A CA 1
ATOM 917 C C . CYS A 1 112 ? 2.165 -5.511 -25.304 1.00 93.56 112 CYS A C 1
ATOM 919 O O . CYS A 1 112 ? 2.665 -5.078 -26.335 1.00 93.56 112 CYS A O 1
ATOM 921 N N . GLU A 1 113 ? 0.844 -5.503 -25.098 1.00 94.31 113 GLU A N 1
ATOM 922 C CA . GLU A 1 113 ? -0.123 -5.012 -26.091 1.00 94.31 113 GLU A CA 1
ATOM 923 C C . GLU A 1 113 ? 0.077 -3.518 -26.418 1.00 94.31 113 GLU A C 1
ATOM 925 O O . GLU A 1 113 ? -0.163 -3.092 -27.545 1.00 94.31 113 GLU A O 1
ATOM 930 N N . GLU A 1 114 ? 0.512 -2.700 -25.456 1.00 93.00 114 GLU A N 1
ATOM 931 C CA . GLU A 1 114 ? 0.858 -1.288 -25.671 1.00 93.00 114 GLU A CA 1
ATOM 932 C C . GLU A 1 114 ? 2.158 -1.114 -26.468 1.00 93.00 114 GLU A C 1
ATOM 934 O O . GLU A 1 114 ? 2.260 -0.179 -27.263 1.00 93.00 114 GLU A O 1
ATOM 939 N N . LEU A 1 115 ? 3.130 -2.009 -26.282 1.00 90.00 115 LEU A N 1
ATOM 940 C CA . LEU A 1 115 ? 4.408 -2.003 -27.000 1.00 90.00 115 LEU A CA 1
ATOM 941 C C . LEU A 1 115 ? 4.274 -2.480 -28.449 1.00 90.00 115 LEU A C 1
ATOM 943 O O . LEU A 1 115 ? 4.951 -1.945 -29.324 1.00 90.00 115 LEU A O 1
ATOM 947 N N . ASP A 1 116 ? 3.390 -3.445 -28.703 1.00 88.50 116 ASP A N 1
ATOM 948 C CA . ASP A 1 116 ? 3.142 -3.988 -30.044 1.00 88.50 116 ASP A CA 1
ATOM 949 C C . ASP A 1 116 ? 2.365 -3.011 -30.945 1.00 88.50 116 ASP A C 1
ATOM 951 O O . ASP A 1 116 ? 2.311 -3.185 -32.166 1.00 88.50 116 ASP A O 1
ATOM 955 N N . LYS A 1 117 ? 1.759 -1.960 -30.371 1.00 87.19 117 LYS A N 1
ATOM 956 C CA . LYS A 1 117 ? 1.088 -0.918 -31.155 1.00 87.19 117 LYS A CA 1
ATOM 957 C C . LYS A 1 117 ? 2.120 -0.136 -31.976 1.00 87.19 117 LYS A C 1
ATOM 959 O O . LYS A 1 117 ? 3.092 0.377 -31.409 1.00 87.19 117 LYS A O 1
ATOM 964 N N . PRO A 1 118 ? 1.900 0.020 -33.296 1.00 78.38 118 PRO A N 1
ATOM 965 C CA . PRO A 1 118 ? 2.817 0.761 -34.148 1.00 78.38 118 PRO A CA 1
ATOM 966 C C . PRO A 1 118 ? 2.974 2.191 -33.631 1.00 78.38 118 PRO A C 1
ATOM 968 O O . PRO A 1 118 ? 2.017 2.812 -33.161 1.00 78.38 118 PRO A O 1
ATOM 971 N N . ARG A 1 119 ? 4.200 2.717 -33.707 1.00 71.75 119 ARG A N 1
ATOM 972 C CA . ARG A 1 119 ? 4.448 4.128 -33.405 1.00 71.75 119 ARG A CA 1
ATOM 973 C C . ARG A 1 119 ? 3.609 4.963 -34.377 1.00 71.75 119 ARG A C 1
ATOM 975 O O . ARG A 1 119 ? 3.664 4.719 -35.580 1.00 71.75 119 ARG A O 1
ATOM 982 N N . ALA A 1 120 ? 2.830 5.917 -33.864 1.00 64.12 120 ALA A N 1
ATOM 983 C CA . ALA A 1 120 ? 2.344 6.993 -34.718 1.00 64.12 120 ALA A CA 1
ATOM 984 C C . ALA A 1 120 ? 3.579 7.646 -35.357 1.00 64.12 120 ALA A C 1
ATOM 986 O O . ALA A 1 120 ? 4.597 7.803 -34.683 1.00 64.12 120 ALA A O 1
ATOM 987 N N . ALA A 1 121 ? 3.511 7.937 -36.653 1.00 53.62 121 ALA A N 1
ATOM 988 C CA . ALA A 1 121 ? 4.656 8.316 -37.480 1.00 53.62 121 ALA A CA 1
ATOM 989 C C . ALA A 1 121 ? 5.281 9.689 -37.136 1.00 53.62 121 ALA A C 1
ATOM 991 O O . ALA A 1 121 ? 6.146 10.144 -37.870 1.00 53.62 121 ALA A O 1
ATOM 992 N N . ASP A 1 122 ? 4.899 10.315 -36.018 1.00 48.62 122 ASP A N 1
ATOM 993 C CA . ASP A 1 122 ? 5.173 11.728 -35.724 1.00 48.62 122 ASP A CA 1
ATOM 994 C C . ASP A 1 122 ? 6.100 11.951 -34.512 1.00 48.62 122 ASP A C 1
ATOM 996 O O . ASP A 1 122 ? 6.087 13.013 -33.896 1.00 48.62 122 ASP A O 1
ATOM 1000 N N . GLU A 1 123 ? 6.932 10.970 -34.159 1.00 50.50 123 GLU A N 1
ATOM 1001 C CA . GLU A 1 123 ? 8.056 11.180 -33.233 1.00 50.50 123 GLU A CA 1
ATOM 1002 C C . GLU A 1 123 ? 9.355 10.686 -33.884 1.00 50.50 123 GLU A C 1
ATOM 1004 O O . GLU A 1 123 ? 9.91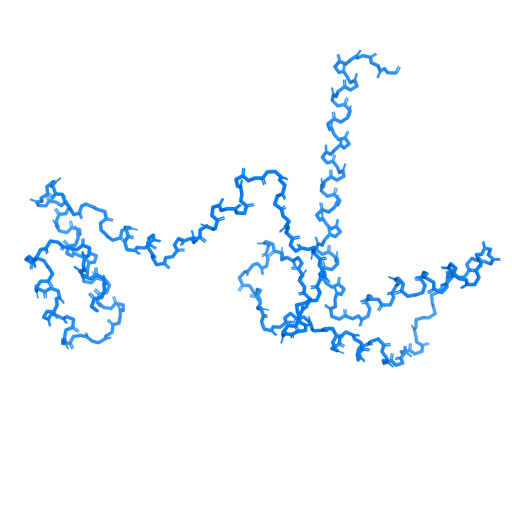0 9.640 -33.532 1.00 50.50 123 GLU A O 1
ATOM 1009 N N . GLU A 1 124 ? 9.821 11.440 -34.881 1.00 44.53 124 GLU A N 1
ATOM 1010 C CA . GLU A 1 124 ? 11.226 11.450 -35.286 1.00 44.53 124 GLU A CA 1
ATOM 1011 C C . GLU A 1 124 ? 12.057 11.959 -34.094 1.00 44.53 124 GLU A C 1
ATOM 1013 O O . GLU A 1 124 ? 12.130 13.153 -33.817 1.00 44.53 124 GLU A O 1
ATOM 1018 N N . ASP A 1 125 ? 12.642 11.041 -33.323 1.00 47.47 125 ASP A N 1
ATOM 1019 C CA . ASP A 1 125 ? 13.641 11.378 -32.306 1.00 47.47 125 ASP A CA 1
ATOM 1020 C C . ASP A 1 125 ? 14.966 11.664 -33.035 1.00 47.47 125 ASP A C 1
ATOM 1022 O O . ASP A 1 125 ? 15.673 10.735 -33.436 1.00 47.47 125 ASP A O 1
ATOM 1026 N N . GLU A 1 126 ? 15.269 12.954 -33.236 1.00 44.47 126 GLU A N 1
ATOM 1027 C CA . GLU A 1 126 ? 16.541 13.520 -33.726 1.00 44.47 126 GLU A CA 1
ATOM 1028 C C . GLU A 1 126 ? 17.723 13.169 -32.793 1.00 44.47 126 GLU A C 1
ATOM 1030 O O . GLU A 1 126 ? 18.323 14.015 -32.124 1.00 44.47 126 GLU A O 1
ATOM 1035 N N . GLY A 1 127 ? 18.067 11.886 -32.705 1.00 46.06 127 GLY A N 1
ATOM 1036 C CA . GLY A 1 127 ? 19.041 11.391 -31.737 1.00 46.06 127 GLY A CA 1
ATOM 1037 C C . GLY A 1 127 ? 19.847 10.180 -32.186 1.00 46.06 127 GLY A C 1
ATOM 1038 O O . GLY A 1 127 ? 20.444 9.522 -31.332 1.00 46.06 127 GLY A O 1
ATOM 1039 N N . GLU A 1 128 ? 19.892 9.869 -33.484 1.00 45.62 128 GLU A N 1
ATOM 1040 C CA . GLU A 1 128 ? 20.833 8.877 -34.012 1.00 45.62 128 GLU A CA 1
ATOM 1041 C C . GLU A 1 128 ? 22.254 9.453 -33.967 1.00 45.62 128 GLU A C 1
ATOM 1043 O O . GLU A 1 128 ? 22.750 10.070 -34.903 1.00 45.62 128 GLU A O 1
ATOM 1048 N N . LYS A 1 129 ? 22.930 9.279 -32.827 1.00 48.56 129 LYS A N 1
ATOM 1049 C CA . LYS A 1 129 ? 24.387 9.402 -32.782 1.00 48.56 129 LYS A CA 1
ATOM 1050 C C . LYS A 1 129 ? 24.965 8.209 -33.541 1.00 48.56 129 LYS A C 1
ATOM 1052 O O . LYS A 1 129 ? 24.860 7.082 -33.067 1.00 48.56 129 LYS A O 1
ATOM 1057 N N . GLU A 1 130 ? 25.583 8.481 -34.687 1.00 47.41 130 GLU A N 1
ATOM 1058 C CA . GLU A 1 130 ? 26.147 7.538 -35.675 1.00 47.41 130 GLU A CA 1
ATOM 1059 C C . GLU A 1 130 ? 27.306 6.643 -35.165 1.00 47.41 130 GLU A C 1
ATOM 1061 O O . GLU A 1 130 ? 28.128 6.179 -35.947 1.00 47.41 130 GLU A O 1
ATOM 1066 N N . ASN A 1 131 ? 27.432 6.401 -33.857 1.00 50.81 131 ASN A N 1
ATOM 1067 C CA . ASN A 1 131 ? 28.608 5.748 -33.270 1.00 50.81 131 ASN A CA 1
ATOM 1068 C C . ASN A 1 131 ? 28.264 4.792 -32.112 1.00 50.81 131 ASN A C 1
ATOM 1070 O O . ASN A 1 131 ? 28.966 4.741 -31.102 1.00 50.81 131 ASN A O 1
ATOM 1074 N N . GLU A 1 132 ? 27.166 4.045 -32.234 1.00 51.50 132 GLU A N 1
ATOM 1075 C CA . GLU A 1 132 ? 26.773 3.009 -31.269 1.00 51.50 132 GLU A CA 1
ATOM 1076 C C . GLU A 1 132 ? 26.519 1.689 -32.006 1.00 51.50 132 GLU A C 1
ATOM 1078 O O . GLU A 1 132 ? 25.900 1.682 -33.069 1.00 51.50 132 GLU A O 1
ATOM 1083 N N . ASN A 1 133 ? 27.020 0.568 -31.471 1.00 64.88 133 ASN A N 1
ATOM 1084 C CA . ASN A 1 133 ? 26.792 -0.752 -32.066 1.00 64.88 133 ASN A CA 1
ATOM 1085 C C . ASN A 1 133 ? 25.280 -1.045 -32.133 1.00 64.88 133 ASN A C 1
ATOM 1087 O O . ASN A 1 133 ? 24.534 -0.662 -31.232 1.00 64.88 133 ASN A O 1
ATOM 1091 N N . GLU A 1 134 ? 24.821 -1.777 -33.157 1.00 62.06 134 GLU A N 1
ATOM 1092 C CA . GLU A 1 134 ? 23.389 -2.076 -33.381 1.00 62.06 134 GLU A CA 1
ATOM 1093 C C . GLU A 1 134 ? 22.685 -2.677 -32.150 1.00 62.06 134 GLU A C 1
ATOM 1095 O O . GLU A 1 134 ? 21.499 -2.432 -31.924 1.00 62.06 134 GLU A O 1
ATOM 1100 N N . VAL A 1 135 ? 23.421 -3.427 -31.324 1.00 63.16 135 VAL A N 1
ATOM 1101 C CA . VAL A 1 135 ? 22.927 -4.012 -30.069 1.00 63.16 135 VAL A CA 1
ATOM 1102 C C . VAL A 1 135 ? 22.636 -2.932 -29.021 1.00 63.16 135 VAL A C 1
ATOM 1104 O O . VAL A 1 135 ? 21.563 -2.948 -28.420 1.00 63.16 135 VAL A O 1
ATOM 1107 N N . ASP A 1 136 ? 23.530 -1.954 -28.862 1.00 60.19 136 ASP A N 1
ATOM 1108 C CA . ASP A 1 136 ? 23.380 -0.843 -27.914 1.00 60.19 136 ASP A CA 1
ATOM 1109 C C . ASP A 1 136 ? 22.267 0.116 -28.361 1.00 60.19 136 ASP A C 1
ATOM 1111 O O . ASP A 1 136 ? 21.465 0.589 -27.550 1.00 60.19 136 ASP A O 1
ATOM 111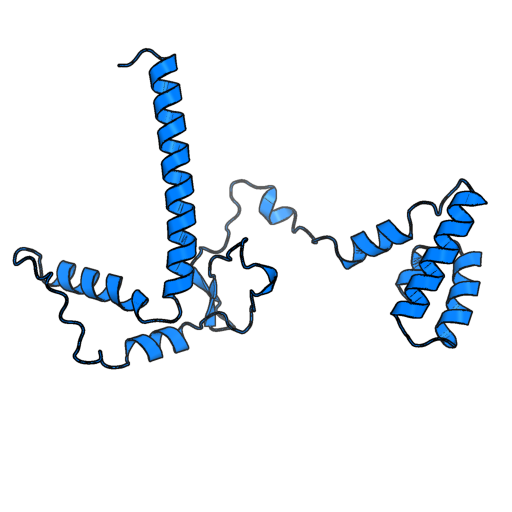5 N N . ALA A 1 137 ? 22.154 0.354 -29.672 1.00 59.09 137 ALA A N 1
ATOM 1116 C CA . ALA A 1 137 ? 21.071 1.141 -30.255 1.00 59.09 137 ALA A CA 1
ATOM 1117 C C . ALA A 1 137 ? 19.705 0.449 -30.076 1.00 59.09 137 ALA A C 1
ATOM 1119 O O . ALA A 1 137 ? 18.712 1.099 -29.732 1.00 59.09 137 ALA A O 1
ATOM 1120 N N . ALA A 1 138 ? 19.643 -0.877 -30.247 1.00 60.16 138 ALA A N 1
ATOM 1121 C CA . ALA A 1 138 ? 18.437 -1.669 -30.015 1.00 60.16 138 ALA A CA 1
ATOM 1122 C C . ALA A 1 138 ? 18.051 -1.734 -28.527 1.00 60.16 138 ALA A C 1
ATOM 1124 O O . ALA A 1 138 ? 16.867 -1.615 -28.200 1.00 60.16 138 ALA A O 1
ATOM 1125 N N . GLU A 1 139 ? 19.019 -1.873 -27.617 1.00 61.59 139 GLU A N 1
ATOM 1126 C CA . GLU A 1 139 ? 18.776 -1.796 -26.173 1.00 61.59 139 GLU A CA 1
ATOM 1127 C C . GLU A 1 139 ? 18.275 -0.415 -25.758 1.00 61.59 139 GLU A C 1
ATOM 1129 O O . GLU A 1 139 ? 17.299 -0.319 -25.013 1.00 61.59 139 GLU A O 1
ATOM 1134 N N . ARG A 1 140 ? 18.856 0.669 -26.278 1.00 59.91 140 ARG A N 1
ATOM 1135 C CA . ARG A 1 140 ? 18.391 2.035 -25.992 1.00 59.91 140 ARG A CA 1
ATOM 1136 C C . ARG A 1 140 ? 17.005 2.321 -26.554 1.00 59.91 140 ARG A C 1
ATOM 1138 O O . ARG A 1 140 ? 16.203 2.951 -25.862 1.00 59.91 140 ARG A O 1
ATOM 1145 N N . ARG A 1 141 ? 16.688 1.828 -27.757 1.00 59.06 141 ARG A N 1
ATOM 1146 C CA . ARG A 1 141 ? 15.334 1.909 -28.336 1.00 59.06 141 ARG A CA 1
ATOM 1147 C C . ARG A 1 141 ? 14.317 1.168 -27.458 1.00 59.06 141 ARG A C 1
ATOM 1149 O O . ARG A 1 141 ? 13.337 1.786 -27.049 1.00 59.06 141 ARG A O 1
ATOM 1156 N N . LYS A 1 142 ? 14.609 -0.072 -27.040 1.00 59.72 142 LYS A N 1
ATOM 1157 C CA . LYS A 1 142 ? 13.778 -0.833 -26.078 1.00 59.72 142 LYS A CA 1
ATOM 1158 C C . LYS A 1 142 ? 13.657 -0.136 -24.717 1.00 59.72 142 LYS A C 1
ATOM 1160 O O . LYS A 1 142 ? 12.588 -0.136 -24.114 1.00 59.72 142 LYS A O 1
ATOM 1165 N N . THR A 1 143 ? 14.730 0.504 -24.253 1.00 60.19 143 THR A N 1
ATOM 1166 C CA . THR A 1 143 ? 14.764 1.256 -22.987 1.00 60.19 143 THR A CA 1
ATOM 1167 C C . THR A 1 143 ? 13.901 2.517 -23.044 1.00 60.19 143 THR A C 1
ATOM 1169 O O . THR A 1 143 ? 13.431 2.972 -22.012 1.00 60.19 143 THR A O 1
ATOM 1172 N N . ARG A 1 144 ? 13.639 3.101 -24.219 1.00 65.25 144 ARG A N 1
ATOM 1173 C CA . ARG A 1 144 ? 12.723 4.250 -24.351 1.00 65.25 144 ARG A CA 1
ATOM 1174 C C . ARG A 1 144 ? 11.275 3.828 -24.597 1.00 65.25 144 ARG A C 1
ATOM 1176 O O . ARG A 1 144 ? 10.369 4.591 -24.273 1.00 65.25 144 ARG A O 1
ATOM 1183 N N . ASP A 1 145 ? 11.043 2.610 -25.078 1.00 78.00 145 ASP A N 1
ATOM 1184 C CA . ASP A 1 145 ? 9.707 2.133 -25.437 1.00 78.00 145 ASP A CA 1
ATOM 1185 C C . ASP A 1 145 ? 8.771 1.885 -24.252 1.00 78.00 145 ASP A C 1
ATOM 1187 O O . ASP A 1 145 ? 7.562 1.929 -24.428 1.00 78.00 145 ASP A O 1
ATOM 1191 N N . TYR A 1 146 ? 9.247 1.733 -23.016 1.00 87.12 146 TYR A N 1
ATOM 1192 C CA . TYR A 1 146 ? 8.298 1.692 -21.894 1.00 87.12 146 TYR A CA 1
ATOM 1193 C C . TYR A 1 146 ? 7.577 3.042 -21.698 1.00 87.12 146 TYR A C 1
ATOM 1195 O O . TYR A 1 146 ? 6.504 3.075 -21.095 1.00 87.12 146 TYR A O 1
ATOM 1203 N N . LYS A 1 147 ? 8.127 4.164 -22.197 1.00 90.25 147 LYS A N 1
ATOM 1204 C CA . LYS A 1 147 ? 7.566 5.513 -21.988 1.00 90.25 147 LYS A CA 1
ATOM 1205 C C . LYS A 1 147 ? 6.207 5.727 -22.660 1.00 90.25 147 LYS A C 1
ATOM 1207 O O . LYS A 1 147 ? 5.436 6.556 -22.196 1.00 90.25 147 LYS A O 1
ATOM 1212 N N . ARG A 1 148 ? 5.904 4.957 -23.707 1.00 90.19 148 ARG A N 1
ATOM 1213 C CA . ARG A 1 148 ? 4.597 4.932 -24.399 1.00 90.19 148 ARG A CA 1
ATOM 1214 C C . ARG A 1 148 ? 3.575 4.001 -23.738 1.00 90.19 148 ARG A C 1
ATOM 1216 O O . ARG A 1 148 ? 2.467 3.859 -24.241 1.00 90.19 148 ARG A O 1
ATOM 1223 N N . THR A 1 149 ? 3.952 3.331 -22.653 1.00 94.50 149 THR A N 1
ATOM 1224 C CA . THR A 1 149 ? 3.096 2.365 -21.956 1.00 94.50 149 THR A CA 1
ATOM 1225 C C . THR A 1 149 ? 2.546 2.965 -20.670 1.00 94.50 149 THR A C 1
ATOM 1227 O O . THR A 1 149 ? 3.099 3.908 -20.095 1.00 94.50 149 THR A O 1
ATOM 1230 N N . SER A 1 150 ? 1.502 2.338 -20.147 1.00 95.12 150 SER A N 1
ATOM 1231 C CA . SER A 1 150 ? 0.943 2.588 -18.818 1.00 95.12 150 SER A CA 1
ATOM 1232 C C . SER A 1 150 ? 1.960 2.435 -17.672 1.00 95.12 150 SER A C 1
ATOM 1234 O O .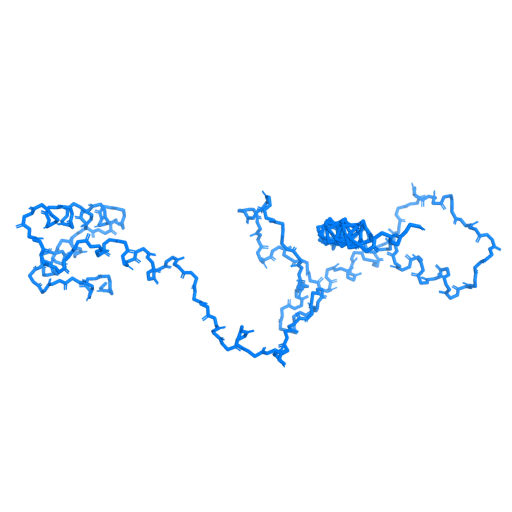 SER A 1 150 ? 1.728 2.944 -16.572 1.00 95.12 150 SER A O 1
ATOM 1236 N N . LEU A 1 151 ? 3.115 1.794 -17.911 1.00 96.25 151 LEU A N 1
ATOM 1237 C CA . LEU A 1 151 ? 4.196 1.656 -16.934 1.00 96.25 151 LEU A CA 1
ATOM 1238 C C . LEU A 1 151 ? 4.962 2.970 -16.694 1.00 96.25 151 LEU A C 1
ATOM 1240 O O . LEU A 1 151 ? 5.518 3.163 -15.611 1.00 96.25 151 LEU A O 1
ATOM 1244 N N . ALA A 1 152 ? 4.973 3.886 -17.668 1.00 95.12 152 ALA A N 1
ATOM 1245 C CA . ALA A 1 152 ? 5.803 5.093 -17.658 1.00 95.12 152 ALA A CA 1
ATOM 1246 C C . ALA A 1 152 ? 5.609 5.961 -16.404 1.00 95.12 152 ALA A C 1
ATOM 1248 O O . ALA A 1 152 ? 6.585 6.422 -15.808 1.00 95.12 152 ALA A O 1
ATOM 1249 N N . LYS A 1 153 ? 4.356 6.133 -15.958 1.00 94.81 153 LYS A N 1
ATOM 1250 C CA . LYS A 1 153 ? 4.035 6.921 -14.756 1.00 94.81 153 LYS A CA 1
ATOM 1251 C C . LYS A 1 153 ? 4.712 6.363 -13.499 1.00 94.81 153 LYS A C 1
ATOM 1253 O O . LYS A 1 153 ? 5.251 7.115 -12.695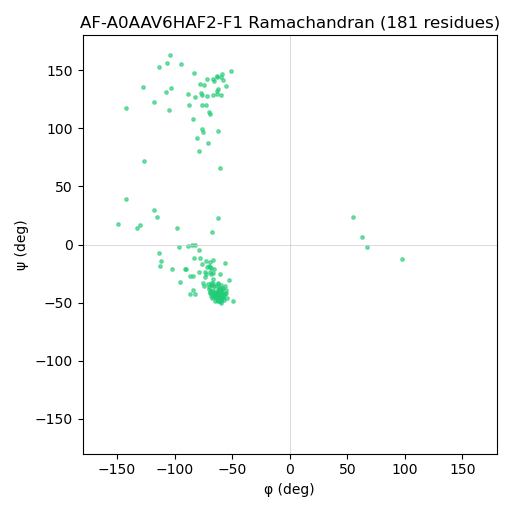 1.00 94.81 153 LYS A O 1
ATOM 1258 N N . TYR A 1 154 ? 4.772 5.039 -13.376 1.00 96.38 154 TYR A N 1
ATOM 1259 C CA . TYR A 1 154 ? 5.353 4.368 -12.216 1.00 96.38 154 TYR A CA 1
ATOM 1260 C C . TYR A 1 154 ? 6.879 4.416 -12.209 1.00 96.38 154 TYR A C 1
ATOM 1262 O O . TYR A 1 154 ? 7.483 4.523 -11.141 1.00 96.38 154 TYR A O 1
ATOM 1270 N N . VAL A 1 155 ? 7.502 4.390 -13.391 1.00 95.56 155 VAL A N 1
ATOM 1271 C CA . VAL A 1 155 ? 8.947 4.619 -13.522 1.00 95.56 155 VAL A CA 1
ATOM 1272 C C . VAL A 1 155 ? 9.293 6.046 -13.101 1.00 95.56 155 VAL A C 1
ATOM 1274 O O . VAL A 1 155 ? 10.205 6.231 -12.305 1.00 95.56 155 VAL A O 1
ATOM 1277 N N . LYS A 1 156 ? 8.490 7.042 -13.496 1.00 94.50 156 LYS A N 1
ATOM 1278 C CA . LYS A 1 156 ? 8.678 8.434 -13.057 1.00 94.50 156 LYS A CA 1
ATOM 1279 C C . LYS A 1 156 ? 8.610 8.593 -11.530 1.00 94.50 156 LYS A C 1
ATOM 1281 O O . LYS A 1 156 ? 9.417 9.326 -10.958 1.00 94.50 156 LYS A O 1
ATOM 1286 N N . HIS A 1 157 ? 7.682 7.907 -10.852 1.00 95.31 157 HIS A N 1
ATOM 1287 C CA . HIS A 1 157 ? 7.643 7.909 -9.382 1.00 95.31 157 HIS A CA 1
ATOM 1288 C C . HIS A 1 157 ? 8.930 7.318 -8.782 1.00 95.31 157 HIS A C 1
ATOM 1290 O O . HIS A 1 157 ? 9.448 7.844 -7.794 1.00 95.31 157 HIS A O 1
ATOM 1296 N N . PHE A 1 158 ? 9.465 6.256 -9.393 1.00 96.31 158 PHE A N 1
ATOM 1297 C CA . PHE A 1 158 ? 10.718 5.637 -8.968 1.00 96.31 158 PHE A CA 1
ATOM 1298 C C . PHE A 1 158 ? 11.924 6.552 -9.180 1.00 96.31 158 PHE A C 1
ATOM 1300 O O . PHE A 1 158 ? 12.724 6.707 -8.261 1.00 96.31 158 PHE A O 1
ATOM 1307 N N . ASP A 1 159 ? 12.022 7.213 -10.334 1.00 95.00 159 ASP A N 1
ATOM 1308 C CA . ASP A 1 159 ? 13.106 8.149 -10.643 1.00 95.00 159 ASP A CA 1
ATOM 1309 C C . ASP A 1 159 ? 13.159 9.285 -9.616 1.00 95.00 159 ASP A C 1
ATOM 1311 O O . ASP A 1 159 ? 14.216 9.567 -9.053 1.00 95.00 159 ASP A O 1
ATOM 1315 N N . ARG A 1 160 ? 12.003 9.858 -9.248 1.00 95.12 160 ARG A N 1
ATOM 1316 C CA . ARG A 1 160 ? 11.928 10.885 -8.194 1.00 95.12 160 ARG A CA 1
ATOM 1317 C C . ARG A 1 160 ? 12.461 10.380 -6.848 1.00 95.12 160 ARG A C 1
ATOM 1319 O O . ARG A 1 160 ? 13.113 11.134 -6.119 1.00 95.12 160 ARG A O 1
ATOM 1326 N N . PHE A 1 161 ? 12.193 9.119 -6.509 1.00 95.12 161 PHE A N 1
ATOM 1327 C CA . PHE A 1 161 ? 12.729 8.479 -5.307 1.00 95.12 161 PHE A CA 1
ATOM 1328 C C . PHE A 1 161 ? 14.252 8.277 -5.395 1.00 95.12 161 PHE A C 1
ATOM 1330 O O . PHE A 1 161 ? 14.969 8.638 -4.456 1.00 95.12 161 PHE A O 1
ATOM 1337 N N . LEU A 1 162 ? 14.759 7.767 -6.523 1.00 95.38 162 LEU A N 1
ATOM 1338 C CA . LEU A 1 162 ? 16.195 7.586 -6.766 1.00 95.38 162 LEU A CA 1
ATOM 1339 C C . LEU A 1 162 ? 16.954 8.916 -6.697 1.00 95.38 162 LEU A C 1
ATOM 1341 O O . LEU A 1 162 ? 17.984 9.002 -6.026 1.00 95.38 162 LEU A O 1
ATOM 1345 N N . ASP A 1 163 ? 16.409 9.968 -7.302 1.00 95.25 163 ASP A N 1
ATOM 1346 C CA . ASP A 1 163 ? 16.957 11.322 -7.260 1.00 95.25 163 ASP A CA 1
ATOM 1347 C C . ASP A 1 163 ? 17.051 11.857 -5.825 1.00 95.25 163 ASP A C 1
ATOM 1349 O O . ASP A 1 163 ? 18.048 12.473 -5.434 1.00 95.25 163 ASP A O 1
ATOM 1353 N N . GLY A 1 164 ? 16.021 11.605 -5.009 1.00 94.25 164 GLY A N 1
ATOM 1354 C CA . GLY A 1 164 ? 16.020 11.937 -3.585 1.00 94.25 164 GLY A CA 1
ATOM 1355 C C . GLY A 1 164 ? 17.146 11.238 -2.824 1.00 94.25 164 GLY A C 1
ATOM 1356 O O . GLY A 1 164 ? 17.896 11.888 -2.088 1.00 94.25 164 GLY A O 1
ATOM 1357 N N . MET A 1 165 ? 17.321 9.933 -3.052 1.00 94.19 165 MET A N 1
ATOM 1358 C CA . MET A 1 165 ? 18.411 9.163 -2.448 1.00 94.19 165 MET A CA 1
ATOM 1359 C C . MET A 1 165 ? 19.790 9.644 -2.909 1.00 94.19 165 MET A C 1
ATOM 1361 O O . MET A 1 165 ? 20.700 9.769 -2.088 1.00 94.19 165 MET A O 1
ATOM 1365 N N . ALA A 1 166 ? 19.956 9.938 -4.200 1.00 93.75 166 ALA A N 1
ATOM 1366 C CA . ALA A 1 166 ? 21.218 10.409 -4.762 1.00 93.75 166 ALA A CA 1
ATOM 1367 C C . ALA A 1 166 ? 21.642 11.753 -4.149 1.00 93.75 166 ALA A C 1
ATOM 1369 O O . ALA A 1 166 ? 22.790 11.906 -3.721 1.00 93.75 166 ALA A O 1
ATOM 1370 N N . ARG A 1 167 ? 20.704 12.705 -4.026 1.00 92.88 167 ARG A N 1
ATOM 1371 C CA . ARG A 1 167 ? 20.949 13.996 -3.359 1.00 92.88 167 ARG A CA 1
ATOM 1372 C C . ARG A 1 167 ? 21.355 13.816 -1.898 1.00 92.88 167 ARG A C 1
ATOM 1374 O O . ARG A 1 167 ? 22.330 14.428 -1.465 1.00 92.88 167 ARG A O 1
ATOM 1381 N N . SER A 1 168 ? 20.644 12.964 -1.158 1.00 93.31 168 SER A N 1
ATOM 1382 C CA . SER A 1 168 ? 20.945 12.682 0.251 1.00 93.31 168 SER A CA 1
ATOM 1383 C C . SER A 1 168 ? 22.348 12.091 0.426 1.00 93.31 168 SER A C 1
ATOM 1385 O O . SER A 1 168 ? 23.138 12.626 1.204 1.00 93.31 168 SER A O 1
ATOM 1387 N N . ARG A 1 169 ? 22.715 11.075 -0.368 1.00 89.12 169 ARG A N 1
ATOM 1388 C CA . ARG A 1 169 ? 24.058 10.468 -0.331 1.00 89.12 169 ARG A CA 1
ATOM 1389 C C . ARG A 1 169 ? 25.163 11.464 -0.670 1.00 89.12 169 ARG A C 1
ATOM 1391 O O . ARG A 1 169 ? 26.189 11.483 0.004 1.00 89.12 169 ARG A O 1
ATOM 1398 N N . LYS A 1 170 ? 24.962 12.308 -1.689 1.00 87.38 170 LYS A N 1
ATOM 1399 C CA . LYS A 1 170 ? 25.925 13.362 -2.040 1.00 87.38 170 LYS A CA 1
ATOM 1400 C C . LYS A 1 170 ? 26.129 14.337 -0.875 1.00 87.38 170 LYS A C 1
ATOM 1402 O O . LYS A 1 170 ? 27.268 14.665 -0.562 1.00 87.38 170 LYS A O 1
ATOM 1407 N N . GLY A 1 171 ? 25.050 14.752 -0.208 1.00 83.62 171 GLY A N 1
ATOM 1408 C CA . GLY A 1 171 ? 25.120 15.615 0.975 1.00 83.62 171 GLY A CA 1
ATOM 1409 C C . GLY A 1 171 ? 25.869 14.980 2.152 1.00 83.62 171 GLY A C 1
ATOM 1410 O O . GLY A 1 171 ? 26.655 15.653 2.817 1.00 83.62 171 GLY A O 1
ATOM 1411 N N . GLU A 1 172 ? 25.683 13.680 2.391 1.00 84.38 172 GLU A N 1
ATOM 1412 C CA . GLU A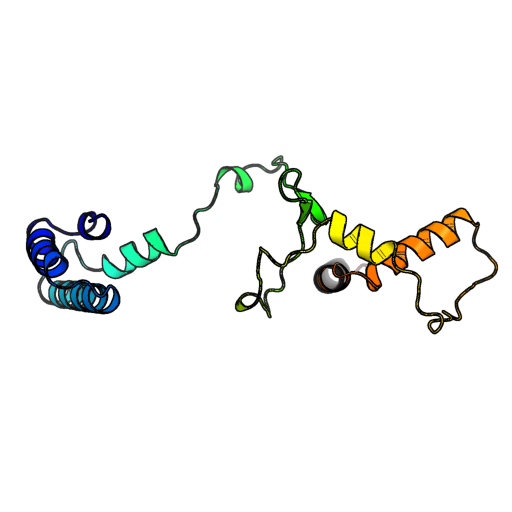 1 172 ? 26.428 12.951 3.425 1.00 84.38 172 GLU A CA 1
ATOM 1413 C C . GLU A 1 172 ? 27.921 12.828 3.111 1.00 84.38 172 GLU A C 1
ATOM 1415 O O . GLU A 1 172 ? 28.743 12.993 4.012 1.00 84.38 172 GLU A O 1
ATOM 1420 N N . MET A 1 173 ? 28.281 12.548 1.854 1.00 81.44 173 MET A N 1
ATOM 1421 C CA . MET A 1 173 ? 29.686 12.469 1.440 1.00 81.44 173 MET A CA 1
ATOM 1422 C C . MET A 1 173 ? 30.398 13.809 1.619 1.00 81.44 173 MET A C 1
ATOM 1424 O O . MET A 1 173 ? 31.484 13.834 2.190 1.00 81.44 173 MET A O 1
ATOM 1428 N N . LEU A 1 174 ? 29.760 14.914 1.220 1.00 80.56 174 LEU A N 1
ATOM 1429 C CA . LEU A 1 174 ? 30.308 16.261 1.411 1.00 80.56 174 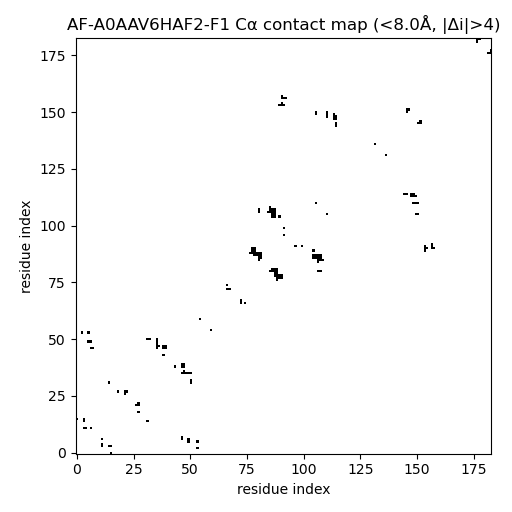LEU A CA 1
ATOM 1430 C C . LEU A 1 174 ? 30.542 16.565 2.897 1.00 80.56 174 LEU A C 1
ATOM 1432 O O . LEU A 1 174 ? 31.653 16.917 3.277 1.00 80.56 174 LEU A O 1
ATOM 1436 N N . ARG A 1 175 ? 29.551 16.300 3.764 1.00 81.69 175 ARG A N 1
ATOM 1437 C CA . ARG A 1 175 ? 29.713 16.462 5.222 1.00 81.69 175 ARG A CA 1
ATOM 1438 C C . ARG A 1 175 ? 30.861 15.632 5.796 1.00 81.69 175 ARG A C 1
ATOM 1440 O O . ARG A 1 175 ? 31.511 16.080 6.736 1.00 81.69 175 ARG A O 1
ATOM 1447 N N . LYS A 1 176 ? 31.075 14.412 5.293 1.00 83.00 176 LYS A N 1
ATOM 1448 C CA . LYS A 1 176 ? 32.184 13.551 5.734 1.00 83.00 176 LYS A CA 1
ATOM 1449 C C . LYS A 1 176 ? 33.541 14.100 5.281 1.00 83.00 176 LYS A C 1
ATOM 1451 O O . LYS A 1 176 ? 34.446 14.124 6.107 1.00 83.00 176 LYS A O 1
ATOM 1456 N N . SER A 1 177 ? 33.645 14.597 4.045 1.00 79.88 177 SER A N 1
ATOM 1457 C CA . SER A 1 177 ? 34.851 15.262 3.519 1.00 79.88 177 SER A CA 1
ATOM 1458 C C . SER A 1 177 ? 35.212 16.499 4.344 1.00 79.88 177 SER A C 1
ATOM 1460 O O . SER A 1 177 ? 36.339 16.617 4.818 1.00 79.88 177 SER A O 1
ATOM 1462 N N . ASP A 1 178 ? 34.227 17.364 4.623 1.00 84.50 178 ASP A N 1
ATOM 1463 C CA . ASP A 1 178 ? 34.417 18.589 5.414 1.00 84.50 178 ASP A CA 1
ATOM 1464 C C . ASP A 1 178 ? 34.916 18.283 6.839 1.00 84.50 178 ASP A C 1
ATOM 1466 O O . ASP A 1 178 ? 35.775 18.983 7.377 1.00 84.50 178 ASP A O 1
ATOM 1470 N N . LEU A 1 179 ? 34.394 17.214 7.456 1.00 83.25 179 LEU A N 1
ATOM 1471 C CA . LEU A 1 179 ? 34.824 16.737 8.776 1.00 83.25 179 LEU A CA 1
ATOM 1472 C C . LEU A 1 179 ? 36.248 16.167 8.762 1.00 83.25 179 LEU A C 1
ATOM 1474 O O . LEU A 1 179 ? 36.966 16.308 9.752 1.00 83.25 179 LEU A O 1
ATOM 1478 N N . GLN A 1 180 ? 36.644 15.518 7.667 1.00 82.88 180 GLN A N 1
ATOM 1479 C CA . GLN A 1 180 ? 37.975 14.930 7.497 1.00 82.88 180 GLN A CA 1
ATOM 1480 C C . GLN A 1 180 ? 39.019 15.954 7.028 1.00 82.88 180 GLN A C 1
ATOM 1482 O O . GLN A 1 180 ? 40.210 15.685 7.147 1.00 82.88 180 GLN A O 1
ATOM 1487 N N . LYS A 1 181 ? 38.592 17.155 6.597 1.00 78.12 181 LYS A N 1
ATOM 1488 C CA . LYS A 1 181 ? 39.433 18.175 5.938 1.00 78.12 181 LYS A CA 1
ATOM 1489 C C . LYS A 1 181 ? 40.159 17.642 4.699 1.00 78.12 181 LYS A C 1
ATOM 1491 O O . LYS A 1 181 ? 41.176 18.205 4.297 1.00 78.12 181 LYS A O 1
ATOM 1496 N N . ASP A 1 182 ? 39.616 16.586 4.106 1.00 66.38 182 ASP A N 1
ATOM 1497 C CA . ASP A 1 182 ? 40.051 16.068 2.821 1.00 66.38 182 ASP A CA 1
ATOM 1498 C C . ASP A 1 182 ? 39.394 16.963 1.761 1.00 66.38 182 ASP A C 1
ATOM 1500 O O . ASP A 1 182 ? 38.229 16.767 1.400 1.00 66.38 182 ASP A O 1
ATOM 1504 N N . PHE A 1 183 ? 40.109 18.019 1.367 1.00 59.16 183 PHE A N 1
ATOM 1505 C CA . PHE A 1 183 ? 39.758 18.918 0.265 1.00 59.16 183 PHE A CA 1
ATOM 1506 C C . PHE A 1 183 ? 40.727 18.715 -0.897 1.00 59.16 183 PHE A C 1
ATOM 1508 O O . PHE A 1 183 ? 41.947 18.611 -0.627 1.00 59.16 183 PHE A O 1
#

InterPro domains:
  IPR002755 DNA primase, small subunit [PF01896] (24-93)

Mean predicted aligned error: 10.82 Å

Secondary structure (DSSP, 8-state):
-GGGGGS-HHHHHHHHHHHHH---HHHHHHHHHHHHHHHHHH--SS-TTHHHHHHHHHHS----THHHH-TT---PPTTPBPTTT-BB-----STTGGG--TTSSPBHHHHHHHHSSPPPTT---S---S-S-HHHHHHHHHHHHGGGSTTHHHHHHHHHHHHHHHHHHHHHHHHHHHHHT--

Solvent-accessible surface area (backbone atoms only — not comparable to full-atom values): 11385 Å² total; per-residue (Å²): 121,77,79,47,71,76,45,60,69,72,64,29,53,58,51,49,57,49,54,72,74,50,82,56,65,67,62,54,49,54,50,51,50,51,52,40,54,51,38,50,74,76,43,94,74,94,48,78,52,47,70,58,52,52,49,43,75,75,68,51,84,84,74,68,63,74,72,75,71,48,94,84,57,87,72,86,59,79,66,39,66,39,89,91,75,37,28,43,38,64,68,80,56,80,93,51,48,93,74,64,53,87,82,75,48,54,29,56,66,57,44,50,59,46,61,72,47,77,78,72,93,84,72,83,72,95,67,84,68,96,83,61,58,72,66,59,50,50,50,51,52,58,68,54,50,49,63,79,25,87,60,30,66,37,51,52,56,44,51,57,52,51,52,51,52,52,53,51,53,53,53,51,52,52,55,51,30,66,74,68,68,65,123

Sequence (183 aa):
MLVLNFMVIQVREDLQTQFQSEKNPQKRWNRLCSVVQHQRVTSKKGCQYIDKEIMLQYCYPRLDVNVSKGVNHLLKSPFSVHPKTGRISVPIDLEELDSFDPFEVPTIRLICEELDKPRAADEEDEGEKENENEVDAAERRKTRDYKRTSLAKYVKHFDRFLDGMARSRKGEMLRKSDLQKDF

Organism: NCBI:txid278164

Nearest PDB structures (foldseek):
  8d0k-assembly1_D  TM=8.495E-01  e=4.083E-12  Homo sapiens
  4bpu-assembly1_A  TM=9.679E-01  e=3.562E-10  Homo sapiens
  8g9f-assembly1_D  TM=9.631E-01  e=3.781E-10  Xenopus laevis
  4rr2-assembly1_A  TM=9.374E-01  e=2.979E-10  Homo sapiens
  4rr2-assembly2_C  TM=9.259E-01  e=1.850E-10  Homo sapiens

pLDDT: mean 83.84, std 14.78, range [44.47, 98.19]

Radius of gyration: 27.97 Å; Cα contacts (8 Å, |Δi|>4): 96; chains: 1; bounding box: 73×34×74 Å

Foldseek 3Di:
DVLLVLDDPVLSVVLVVVCVVDPDPVVSLVVVVVSLVVCVVVPVDRRNCSNVVSCCVPPPDDDPVVQPPDPPRDDDDAQDQDPPPQFGNFDDDPVCNVVDDPVPGDGPVQLVVQLPDDDDPPDPPPDPPVDDDPVVVVVVVVVCSSCSGPCVVRVVSVVVVVVVVVVVVVVVVVVVCVVVVVD